Protein AF-A0A7V1GIL8-F1 (afdb_monomer)

Structure (mmCIF, N/CA/C/O backbone):
data_AF-A0A7V1GIL8-F1
#
_entry.id   AF-A0A7V1GIL8-F1
#
loop_
_atom_site.group_PDB
_atom_site.id
_atom_site.type_symbol
_atom_site.label_atom_id
_atom_site.label_alt_id
_atom_site.label_comp_id
_atom_site.label_asym_id
_atom_site.label_entity_id
_atom_site.label_seq_id
_atom_site.pdbx_PDB_ins_code
_atom_site.Cartn_x
_atom_site.Cartn_y
_atom_site.Cartn_z
_atom_site.occupancy
_atom_site.B_iso_or_equiv
_atom_site.auth_seq_id
_atom_site.auth_comp_id
_atom_site.auth_asym_id
_atom_site.auth_atom_id
_atom_site.pdbx_PDB_model_num
ATOM 1 N N . GLU A 1 1 ? -18.066 -7.536 -36.502 1.00 42.53 1 GLU A N 1
ATOM 2 C CA . GLU A 1 1 ? -17.183 -6.413 -36.122 1.00 42.53 1 GLU A CA 1
ATOM 3 C C . GLU A 1 1 ? -15.816 -6.638 -36.752 1.00 42.53 1 GLU A C 1
ATOM 5 O O . GLU A 1 1 ? -15.310 -7.752 -36.683 1.00 42.53 1 GLU A O 1
ATOM 10 N N . ARG A 1 2 ? -15.256 -5.653 -37.463 1.00 40.12 2 ARG A N 1
ATOM 11 C CA . ARG A 1 2 ? -13.898 -5.763 -38.018 1.00 40.12 2 ARG A CA 1
ATOM 12 C C . ARG A 1 2 ? -12.921 -5.449 -36.890 1.00 40.12 2 ARG A C 1
ATOM 14 O O . ARG A 1 2 ? -12.813 -4.294 -36.497 1.00 40.12 2 ARG A O 1
ATOM 21 N N . GLY A 1 3 ? -12.274 -6.477 -36.346 1.00 51.84 3 GLY A N 1
ATOM 22 C CA . GLY A 1 3 ? -11.215 -6.295 -35.358 1.00 51.84 3 GLY A CA 1
ATOM 23 C C . GLY A 1 3 ? -10.077 -5.472 -35.957 1.00 51.84 3 GLY A C 1
ATOM 24 O O . GLY A 1 3 ? -9.661 -5.717 -37.091 1.00 51.84 3 GLY A O 1
ATOM 25 N N . VAL A 1 4 ? -9.595 -4.480 -35.214 1.00 59.72 4 VAL A N 1
ATOM 26 C CA . VAL A 1 4 ? -8.388 -3.734 -35.573 1.00 59.72 4 VAL A CA 1
ATOM 27 C C . VAL A 1 4 ? -7.219 -4.716 -35.483 1.00 59.72 4 VAL A C 1
ATOM 29 O O . VAL A 1 4 ? -6.846 -5.144 -34.395 1.00 59.72 4 VAL A O 1
ATOM 32 N N . SER A 1 5 ? -6.683 -5.142 -36.627 1.00 64.88 5 SER A N 1
ATOM 33 C CA . SER A 1 5 ? -5.484 -5.980 -36.663 1.00 64.88 5 SER A CA 1
ATOM 34 C C . SER A 1 5 ? -4.270 -5.099 -36.397 1.00 64.88 5 SER A C 1
ATOM 36 O O 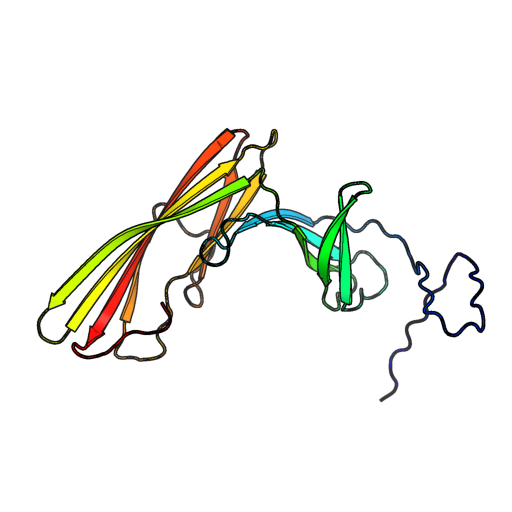. SER A 1 5 ? -3.956 -4.231 -37.209 1.00 64.88 5 SER A O 1
ATOM 38 N N . VAL A 1 6 ? -3.574 -5.331 -35.286 1.00 66.69 6 VAL A N 1
ATOM 39 C CA . VAL A 1 6 ? -2.276 -4.706 -35.010 1.00 66.69 6 VAL A CA 1
ATOM 40 C C . VAL A 1 6 ? -1.187 -5.619 -35.567 1.00 66.69 6 VAL A C 1
ATOM 42 O O . VAL A 1 6 ? -1.112 -6.793 -35.206 1.00 66.69 6 VAL A O 1
ATOM 45 N N . VAL A 1 7 ? -0.372 -5.101 -36.485 1.00 78.50 7 VAL A N 1
ATOM 46 C CA . VAL A 1 7 ? 0.748 -5.835 -37.087 1.00 78.50 7 VAL A CA 1
ATOM 47 C C . VAL A 1 7 ? 2.040 -5.315 -36.479 1.00 78.50 7 VAL A C 1
ATOM 49 O O . VAL A 1 7 ? 2.343 -4.131 -36.593 1.00 78.50 7 VAL A O 1
ATOM 52 N N . PHE A 1 8 ? 2.814 -6.206 -35.864 1.00 79.19 8 PHE A N 1
ATOM 53 C CA . PHE A 1 8 ? 4.127 -5.873 -35.328 1.00 79.19 8 PHE A CA 1
ATOM 54 C C . PHE A 1 8 ? 5.237 -6.403 -36.236 1.00 79.19 8 PHE A C 1
ATOM 56 O O . PHE A 1 8 ? 5.225 -7.567 -36.638 1.00 79.19 8 PHE A O 1
ATOM 63 N N . ASN A 1 9 ? 6.230 -5.561 -36.518 1.00 81.06 9 ASN A N 1
ATOM 64 C CA . ASN A 1 9 ? 7.404 -5.948 -37.294 1.00 81.06 9 ASN A CA 1
ATOM 65 C C . ASN A 1 9 ? 8.498 -6.491 -36.366 1.00 81.06 9 ASN A C 1
ATOM 67 O O . ASN A 1 9 ? 9.183 -5.727 -35.687 1.00 81.06 9 ASN A O 1
ATOM 71 N N . ILE A 1 10 ? 8.689 -7.811 -36.364 1.00 84.88 10 ILE A N 1
ATOM 72 C CA . ILE A 1 10 ? 9.753 -8.464 -35.592 1.00 84.88 10 ILE A CA 1
ATOM 73 C C . ILE A 1 10 ? 11.091 -8.214 -36.298 1.00 84.88 10 ILE A C 1
ATOM 75 O O . ILE A 1 10 ? 11.322 -8.687 -37.411 1.00 84.88 10 ILE A O 1
ATOM 79 N N . LYS A 1 11 ? 11.988 -7.460 -35.651 1.00 81.00 11 LYS A N 1
ATOM 80 C CA . LYS A 1 11 ? 13.270 -7.031 -36.247 1.00 81.00 11 LYS A CA 1
ATOM 81 C C . LYS A 1 11 ? 14.216 -8.196 -36.564 1.00 81.00 11 LYS A C 1
ATOM 83 O O . LYS A 1 11 ? 14.993 -8.113 -37.512 1.00 81.00 11 LYS A O 1
ATOM 88 N N . LYS A 1 12 ? 14.175 -9.270 -35.771 1.00 82.69 12 LYS A N 1
ATOM 89 C CA . LYS A 1 12 ? 15.042 -10.445 -35.919 1.00 82.69 12 LYS A CA 1
ATOM 90 C C . LYS A 1 12 ? 14.261 -11.601 -36.541 1.00 82.69 12 LYS A C 1
ATOM 92 O O . LYS A 1 12 ? 13.173 -11.930 -36.082 1.00 82.69 12 LYS A O 1
ATOM 97 N N . ARG A 1 13 ? 14.823 -12.236 -37.577 1.00 83.56 13 ARG A N 1
ATOM 98 C CA . ARG A 1 13 ? 14.258 -13.484 -38.115 1.00 83.56 13 ARG A CA 1
ATOM 99 C C . ARG A 1 13 ? 14.413 -14.594 -37.082 1.00 83.56 13 ARG A C 1
ATOM 101 O O . ARG A 1 13 ? 15.505 -14.787 -36.553 1.00 83.56 13 ARG A O 1
ATOM 108 N N . GLU A 1 14 ? 13.338 -15.333 -36.852 1.00 82.38 14 GLU A N 1
ATOM 109 C CA . GLU A 1 14 ? 13.308 -16.483 -35.953 1.00 82.38 14 GLU A CA 1
ATOM 110 C C . GLU A 1 14 ? 12.925 -17.739 -36.739 1.00 82.38 14 GLU A C 1
ATOM 112 O O . GLU A 1 14 ? 12.069 -17.690 -37.625 1.00 82.38 14 GLU A O 1
ATOM 117 N N . ASN A 1 15 ? 13.563 -18.864 -36.415 1.00 85.44 15 ASN A N 1
ATOM 118 C CA . ASN A 1 15 ? 13.226 -20.166 -36.982 1.00 85.44 15 ASN A CA 1
ATOM 119 C C . ASN A 1 15 ? 12.210 -20.850 -36.062 1.00 85.44 15 ASN A C 1
ATOM 121 O O . ASN A 1 15 ? 12.519 -21.130 -34.906 1.00 85.44 15 ASN A O 1
ATOM 125 N N . ILE A 1 16 ? 11.014 -21.130 -36.579 1.00 87.12 16 ILE A N 1
ATOM 126 C CA . ILE A 1 16 ? 9.973 -21.876 -35.864 1.00 87.12 16 ILE A CA 1
ATOM 127 C C . ILE A 1 16 ? 10.019 -23.315 -36.373 1.00 87.12 16 ILE A C 1
ATOM 129 O O . ILE A 1 16 ? 9.745 -23.566 -37.548 1.00 87.12 16 ILE A O 1
ATOM 133 N N . LEU A 1 17 ? 10.415 -24.249 -35.511 1.00 87.69 17 LEU A N 1
ATOM 134 C CA . LEU A 1 17 ? 10.497 -25.660 -35.873 1.00 87.69 17 LEU A CA 1
ATOM 135 C C . LEU A 1 17 ? 9.097 -26.287 -35.834 1.00 87.69 17 LEU A C 1
ATOM 137 O O . LEU A 1 17 ? 8.231 -25.878 -35.068 1.00 87.69 17 LEU A O 1
ATOM 141 N N . SER A 1 18 ? 8.856 -27.298 -36.668 1.00 88.44 18 SER A N 1
ATOM 142 C CA . SER A 1 18 ? 7.611 -28.084 -36.641 1.00 88.44 18 SER A CA 1
ATOM 143 C C . SER A 1 18 ? 7.664 -29.183 -35.571 1.00 88.44 18 SER A C 1
ATOM 145 O O . SER A 1 18 ? 7.348 -30.337 -35.842 1.00 88.44 18 SER A O 1
ATOM 147 N N . ASP A 1 19 ? 8.122 -28.839 -34.369 1.00 90.94 19 ASP A N 1
ATOM 148 C CA . ASP A 1 19 ? 8.323 -29.761 -33.244 1.00 90.94 19 ASP A CA 1
ATOM 149 C C . ASP A 1 19 ? 7.180 -29.707 -32.210 1.00 90.94 19 ASP A C 1
ATOM 151 O O . ASP A 1 19 ? 7.208 -30.427 -31.215 1.00 90.94 19 ASP A O 1
ATOM 155 N N . ASN A 1 20 ? 6.157 -28.883 -32.473 1.00 88.50 20 ASN A N 1
ATOM 156 C CA . ASN A 1 20 ? 5.018 -28.623 -31.589 1.00 88.50 20 ASN A CA 1
ATOM 157 C C . ASN A 1 20 ? 5.407 -27.982 -30.236 1.00 88.50 20 ASN A C 1
ATOM 159 O O . ASN A 1 20 ? 4.647 -28.060 -29.267 1.00 88.50 20 ASN A O 1
ATOM 163 N N . THR A 1 21 ? 6.566 -27.322 -30.165 1.00 90.81 21 THR A N 1
ATOM 164 C CA . THR A 1 21 ? 7.021 -26.603 -28.970 1.00 90.81 21 THR A CA 1
ATOM 165 C C . THR A 1 21 ? 6.597 -25.127 -29.024 1.00 90.81 21 THR A C 1
ATOM 167 O O . THR A 1 21 ? 6.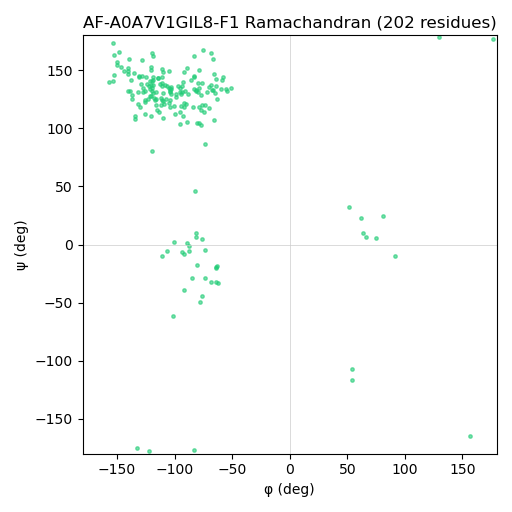685 -24.485 -30.072 1.00 90.81 21 THR A O 1
ATOM 170 N N . PRO A 1 22 ? 6.156 -24.518 -27.906 1.00 87.31 22 PRO A N 1
ATOM 171 C CA . PRO A 1 22 ? 5.920 -23.079 -27.856 1.00 87.31 22 PRO A CA 1
ATOM 172 C C . PRO A 1 22 ? 7.208 -22.271 -28.073 1.00 87.31 22 PRO A C 1
ATOM 174 O O . PRO A 1 22 ? 8.166 -22.399 -27.311 1.00 87.31 22 PRO A O 1
ATOM 177 N N . HIS A 1 23 ? 7.198 -21.362 -29.049 1.00 83.69 23 HIS A N 1
ATOM 178 C CA . HIS A 1 23 ? 8.283 -20.410 -29.293 1.00 83.69 23 HIS A CA 1
ATOM 179 C C . HIS A 1 23 ? 7.899 -19.008 -28.808 1.00 83.69 23 HIS A C 1
ATOM 181 O O . HIS A 1 23 ? 6.799 -18.521 -29.072 1.00 83.69 23 HIS A O 1
ATOM 187 N N . LYS A 1 24 ? 8.818 -18.337 -28.108 1.00 85.62 24 LYS A N 1
ATOM 188 C CA . LYS A 1 24 ? 8.686 -16.926 -27.722 1.00 85.62 24 LYS A CA 1
ATOM 189 C C . LYS A 1 24 ? 9.696 -16.100 -28.503 1.00 85.62 24 LYS A C 1
ATOM 191 O O . LYS A 1 24 ? 10.843 -16.510 -28.641 1.00 85.62 24 LYS A O 1
ATOM 196 N N . THR A 1 25 ? 9.274 -14.932 -28.968 1.00 87.31 25 THR A N 1
ATOM 197 C CA . THR A 1 25 ? 10.147 -13.966 -29.636 1.00 87.31 25 THR A CA 1
ATOM 198 C C . THR A 1 25 ? 9.883 -12.565 -29.108 1.00 87.31 25 THR A C 1
ATOM 200 O O . THR A 1 25 ? 8.761 -12.238 -28.712 1.00 87.31 25 THR A O 1
ATOM 203 N N . THR A 1 26 ? 10.930 -11.750 -29.074 1.00 89.50 26 THR A N 1
ATOM 204 C CA . THR A 1 26 ? 10.835 -10.350 -28.672 1.00 89.50 26 THR A CA 1
ATOM 205 C C . THR A 1 26 ? 10.280 -9.540 -29.833 1.00 89.50 26 THR A C 1
ATOM 207 O O . THR A 1 26 ? 10.895 -9.463 -30.895 1.00 89.50 26 THR A O 1
ATOM 210 N N . ILE A 1 27 ? 9.125 -8.917 -29.614 1.00 88.56 27 ILE A N 1
ATOM 211 C CA . ILE A 1 27 ? 8.486 -8.056 -30.611 1.00 88.56 27 ILE A CA 1
ATOM 212 C C . ILE A 1 27 ? 9.178 -6.690 -30.656 1.00 88.56 27 ILE A C 1
ATOM 214 O O . ILE A 1 27 ? 9.567 -6.232 -31.729 1.00 88.56 27 ILE A O 1
ATOM 218 N N . ASP A 1 28 ? 9.384 -6.065 -29.496 1.00 88.81 28 ASP A N 1
ATOM 219 C CA . ASP A 1 28 ? 10.107 -4.801 -29.387 1.00 88.81 28 ASP A CA 1
ATOM 220 C C . ASP A 1 28 ? 10.766 -4.647 -28.011 1.00 88.81 28 ASP A C 1
ATOM 222 O O . ASP A 1 28 ? 10.425 -5.350 -27.057 1.00 88.81 28 ASP A O 1
ATOM 226 N N . VAL A 1 29 ? 11.720 -3.720 -27.922 1.00 90.81 29 VAL A N 1
ATOM 227 C CA . VAL A 1 29 ? 12.373 -3.316 -26.672 1.00 90.81 29 VAL A CA 1
ATOM 228 C C . VAL A 1 29 ? 12.333 -1.799 -26.604 1.00 90.81 29 VAL A C 1
ATOM 230 O O . VAL A 1 29 ? 12.893 -1.113 -27.462 1.00 90.81 29 VAL A O 1
ATOM 233 N N . LYS A 1 30 ? 11.663 -1.273 -25.581 1.00 91.31 30 LYS A N 1
ATOM 234 C CA . LYS A 1 30 ? 11.462 0.162 -25.392 1.00 91.31 30 LYS A CA 1
ATOM 235 C C . LYS A 1 30 ? 11.824 0.565 -23.976 1.00 91.31 30 LYS A C 1
ATOM 237 O O . LYS A 1 30 ? 11.577 -0.171 -23.025 1.00 91.31 30 LYS A O 1
ATOM 242 N N . ARG A 1 31 ? 12.390 1.763 -23.861 1.00 92.81 31 ARG A N 1
ATOM 243 C CA . ARG A 1 31 ? 12.506 2.473 -22.594 1.00 92.81 31 ARG A CA 1
ATOM 244 C C . ARG A 1 31 ? 11.315 3.417 -22.507 1.00 92.81 31 ARG A C 1
ATOM 246 O O . ARG A 1 31 ? 11.203 4.303 -23.345 1.00 92.81 31 ARG A O 1
ATOM 253 N N . LEU A 1 32 ? 10.433 3.169 -21.551 1.00 93.31 32 LEU A N 1
ATOM 254 C CA . LEU A 1 32 ? 9.260 4.003 -21.297 1.00 93.31 32 LEU A CA 1
ATOM 255 C C . LEU A 1 32 ? 9.625 5.110 -20.306 1.00 93.31 32 LEU A C 1
ATOM 257 O O . LEU A 1 32 ? 10.545 4.921 -19.497 1.00 93.31 32 LEU A O 1
ATOM 261 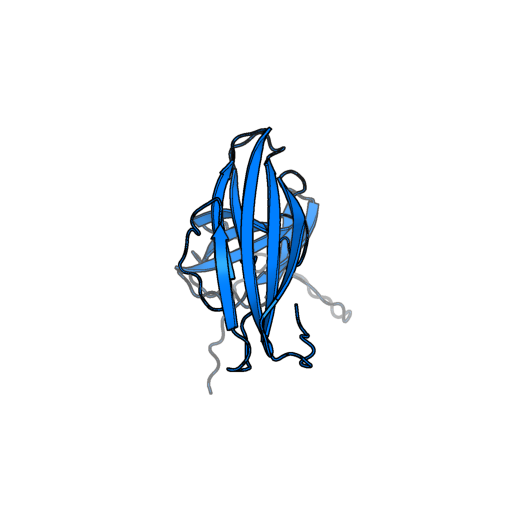N N . SER A 1 33 ? 8.938 6.252 -20.367 1.00 94.94 33 SER A N 1
ATOM 262 C CA . SER A 1 33 ? 9.144 7.308 -19.377 1.00 94.94 33 SER A CA 1
ATOM 263 C C . SER A 1 33 ? 8.595 6.887 -18.023 1.00 94.94 33 SER A C 1
ATOM 265 O O . SER A 1 33 ? 7.493 6.352 -17.905 1.00 94.94 33 SER A O 1
ATOM 267 N N . LEU A 1 34 ? 9.395 7.147 -16.994 1.00 95.50 34 LEU A N 1
ATOM 268 C CA . LEU A 1 34 ? 9.026 6.964 -15.601 1.00 95.50 34 LEU A CA 1
ATOM 269 C C . LEU A 1 34 ? 8.464 8.290 -15.091 1.00 95.50 34 LEU A C 1
ATOM 271 O O . LEU A 1 34 ? 9.213 9.257 -14.963 1.00 95.50 34 LEU A O 1
ATOM 275 N N . ALA A 1 35 ? 7.160 8.329 -14.832 1.00 94.75 35 ALA A N 1
ATOM 276 C CA . ALA A 1 35 ? 6.504 9.489 -14.242 1.00 94.75 35 ALA A CA 1
ATOM 277 C C . ALA A 1 35 ? 6.806 9.567 -12.742 1.00 94.75 35 ALA A C 1
ATOM 279 O O . ALA A 1 35 ? 7.151 10.628 -12.225 1.00 94.75 35 ALA A O 1
ATOM 280 N N . GLU A 1 36 ? 6.724 8.429 -12.050 1.00 96.00 36 GLU A N 1
ATOM 281 C CA . GLU A 1 36 ? 6.897 8.380 -10.604 1.00 96.00 36 GLU A CA 1
ATOM 282 C C . GLU A 1 36 ? 7.423 7.025 -10.131 1.00 96.00 36 GLU A C 1
ATOM 284 O O . GLU A 1 36 ? 7.088 5.978 -10.685 1.00 96.00 36 GLU A O 1
ATOM 289 N N . LEU A 1 37 ? 8.240 7.054 -9.079 1.00 95.12 37 LEU A N 1
ATOM 290 C CA . LEU A 1 37 ? 8.712 5.868 -8.380 1.00 95.12 37 LEU A CA 1
ATOM 291 C C . LEU A 1 37 ? 8.521 6.073 -6.879 1.00 95.12 37 LEU A C 1
ATOM 293 O O . LEU A 1 37 ? 9.050 7.023 -6.303 1.00 95.12 37 LEU A O 1
ATOM 297 N N . GLU A 1 38 ? 7.754 5.191 -6.251 1.00 97.19 38 GLU A N 1
ATOM 298 C CA . GLU A 1 38 ? 7.470 5.254 -4.819 1.00 97.19 38 GLU A CA 1
ATOM 299 C C . GLU A 1 38 ? 7.279 3.859 -4.223 1.00 97.19 38 GLU A C 1
ATOM 301 O O . GLU A 1 38 ? 7.059 2.882 -4.936 1.00 97.19 38 GLU A O 1
ATOM 306 N N . TYR A 1 39 ? 7.304 3.758 -2.899 1.00 97.81 39 TYR A N 1
ATOM 307 C CA . TYR A 1 39 ? 6.871 2.553 -2.202 1.00 97.81 39 TYR A CA 1
ATOM 308 C C . TYR A 1 39 ? 5.406 2.660 -1.808 1.00 97.81 39 TYR A C 1
ATOM 310 O O . TYR A 1 39 ? 4.975 3.669 -1.256 1.00 97.81 39 TYR A O 1
ATOM 318 N N . SER A 1 40 ? 4.650 1.588 -2.011 1.00 97.44 40 SER A N 1
ATOM 319 C CA . SER A 1 40 ? 3.276 1.461 -1.533 1.00 97.44 40 SER A CA 1
ATOM 320 C C . SER A 1 40 ? 3.156 0.292 -0.560 1.00 97.44 40 SER A C 1
ATOM 322 O O . SER A 1 40 ? 3.716 -0.780 -0.794 1.00 97.44 40 SER A O 1
ATOM 324 N N . SER A 1 41 ? 2.431 0.472 0.542 1.00 97.81 41 SER A N 1
ATOM 325 C CA . SER A 1 41 ? 2.161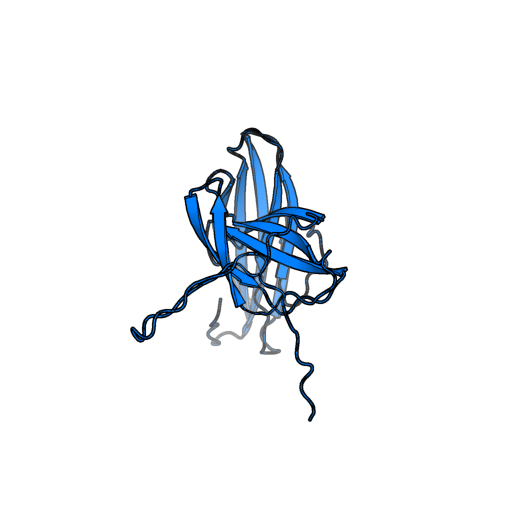 -0.609 1.492 1.00 97.81 41 SER A CA 1
ATOM 326 C C . SER A 1 41 ? 0.716 -0.582 1.972 1.00 97.81 41 SER A C 1
ATOM 328 O O . SER A 1 41 ? 0.159 0.485 2.237 1.00 97.81 41 SER A O 1
ATOM 330 N N . VAL A 1 42 ? 0.136 -1.777 2.129 1.00 97.44 42 VAL A N 1
ATOM 331 C CA . VAL A 1 42 ? -1.182 -2.003 2.738 1.00 97.44 42 VAL A CA 1
ATOM 332 C C . VAL A 1 42 ? -1.001 -2.900 3.971 1.00 97.44 42 VAL A C 1
ATOM 334 O O . VAL A 1 42 ? -1.235 -4.111 3.892 1.00 97.44 42 VAL A O 1
ATOM 337 N N . PRO A 1 43 ? -0.586 -2.351 5.130 1.00 96.75 43 PRO A N 1
ATOM 338 C CA . PRO A 1 43 ? -0.074 -3.144 6.255 1.00 96.75 43 PRO A CA 1
ATOM 339 C C . PRO A 1 43 ? -1.093 -4.102 6.881 1.00 96.75 43 PRO A C 1
ATOM 341 O O . PRO A 1 43 ? -0.728 -5.058 7.563 1.00 96.75 43 PRO A O 1
ATOM 344 N N . ARG A 1 44 ? -2.392 -3.859 6.655 1.00 95.00 44 ARG A N 1
ATOM 345 C CA . ARG A 1 44 ? -3.477 -4.774 7.037 1.00 95.00 44 ARG A CA 1
ATOM 346 C C . ARG A 1 44 ? -3.476 -6.073 6.220 1.00 95.00 44 ARG A C 1
ATOM 348 O O . ARG A 1 44 ? -3.888 -7.099 6.753 1.00 95.00 44 ARG A O 1
ATOM 355 N N . LEU A 1 45 ? -3.055 -6.029 4.954 1.00 94.69 45 LEU A N 1
ATOM 356 C CA . LEU A 1 45 ? -2.994 -7.193 4.060 1.00 94.69 45 LEU A CA 1
ATOM 357 C C . LEU A 1 45 ? -1.627 -7.880 4.108 1.00 94.69 45 LEU A C 1
ATOM 359 O O . LEU A 1 45 ? -1.548 -9.105 4.058 1.00 94.69 45 LEU A O 1
ATOM 363 N N . SER A 1 46 ? -0.554 -7.095 4.187 1.00 95.06 46 SER A N 1
ATOM 364 C CA . SER A 1 46 ? 0.819 -7.593 4.162 1.00 95.06 46 SER A CA 1
ATOM 365 C C . SER A 1 46 ? 1.765 -6.579 4.813 1.00 95.06 46 SER A C 1
ATOM 367 O O . SER A 1 46 ? 1.617 -5.389 4.548 1.00 95.06 46 SER A O 1
ATOM 369 N N . PRO A 1 47 ? 2.759 -7.006 5.617 1.00 94.69 47 PRO A N 1
ATOM 370 C CA . PRO A 1 47 ? 3.723 -6.098 6.250 1.00 94.69 47 PRO A CA 1
ATOM 371 C C . PRO A 1 47 ? 4.800 -5.570 5.283 1.00 94.69 47 PRO A C 1
ATOM 373 O O . PRO A 1 47 ? 5.742 -4.909 5.713 1.00 94.69 47 PRO A O 1
ATOM 376 N N . TYR A 1 48 ? 4.703 -5.887 3.992 1.00 95.50 48 TYR A N 1
ATOM 377 C CA . TYR A 1 48 ? 5.702 -5.522 2.995 1.00 95.50 48 TYR A CA 1
ATOM 378 C C . TYR A 1 48 ? 5.387 -4.189 2.311 1.00 95.50 48 TYR A C 1
ATOM 380 O O . TYR A 1 48 ? 4.223 -3.814 2.121 1.00 95.50 48 TYR A O 1
ATOM 388 N N . ALA A 1 49 ? 6.445 -3.483 1.921 1.00 96.50 49 ALA A N 1
ATOM 389 C CA . ALA A 1 49 ? 6.387 -2.356 1.005 1.00 96.50 49 ALA A CA 1
ATOM 390 C C . ALA A 1 49 ? 6.735 -2.835 -0.410 1.00 96.50 49 ALA A C 1
ATOM 392 O O . ALA A 1 49 ? 7.675 -3.607 -0.602 1.00 96.50 49 ALA A O 1
ATOM 393 N N . TYR A 1 50 ? 5.964 -2.378 -1.389 1.00 94.69 50 TYR A N 1
ATOM 394 C CA . TYR A 1 50 ? 6.121 -2.731 -2.792 1.00 94.69 50 TYR A CA 1
ATOM 395 C C . TYR A 1 50 ? 6.628 -1.520 -3.560 1.00 94.69 50 TYR A C 1
ATOM 397 O O . TYR A 1 50 ? 6.041 -0.443 -3.449 1.00 94.69 50 TYR A O 1
ATOM 405 N N . LEU A 1 51 ? 7.682 -1.694 -4.355 1.00 94.62 51 LEU A N 1
ATOM 406 C CA . LEU A 1 51 ? 8.140 -0.653 -5.269 1.00 94.62 51 LEU A CA 1
ATOM 407 C C . LEU A 1 51 ? 7.110 -0.504 -6.393 1.00 94.62 51 LEU A C 1
ATOM 409 O O . LEU A 1 51 ? 6.860 -1.452 -7.142 1.00 94.62 51 LEU A O 1
ATOM 413 N N . LYS A 1 52 ? 6.495 0.669 -6.491 1.00 95.50 52 LYS A N 1
ATOM 414 C CA . LYS A 1 52 ? 5.490 1.018 -7.489 1.00 95.50 52 LYS A CA 1
ATOM 415 C C . LYS A 1 52 ? 6.084 2.044 -8.449 1.00 95.50 52 LYS A C 1
ATOM 417 O O . LYS A 1 52 ? 6.548 3.101 -8.026 1.00 95.50 52 LYS A O 1
ATOM 422 N N . ALA A 1 53 ? 6.059 1.717 -9.734 1.00 94.50 53 ALA A N 1
ATOM 423 C CA . ALA A 1 53 ? 6.445 2.613 -10.811 1.00 94.50 53 ALA A CA 1
ATOM 424 C C . ALA A 1 53 ? 5.197 3.060 -11.573 1.00 94.50 53 ALA A C 1
ATOM 426 O O . ALA A 1 53 ? 4.452 2.219 -12.074 1.00 94.50 53 ALA A O 1
ATOM 427 N N . THR A 1 54 ? 5.001 4.367 -11.695 1.00 96.31 54 THR A N 1
ATOM 428 C CA . THR A 1 54 ? 4.039 4.953 -12.630 1.00 96.31 54 THR A CA 1
ATOM 429 C C . THR A 1 54 ? 4.790 5.290 -13.906 1.00 96.31 54 THR A C 1
ATOM 431 O O . THR A 1 54 ? 5.752 6.062 -13.887 1.00 96.31 54 THR A O 1
ATOM 434 N N . ILE A 1 55 ? 4.388 4.675 -15.011 1.00 95.88 55 ILE A N 1
ATOM 435 C CA . ILE A 1 55 ? 5.024 4.840 -16.320 1.00 95.88 55 ILE A CA 1
ATOM 436 C C . ILE A 1 55 ? 4.022 5.387 -17.329 1.00 95.88 55 ILE A C 1
ATOM 438 O O . ILE A 1 55 ? 2.826 5.129 -17.212 1.00 95.88 55 ILE A O 1
ATOM 442 N N . ILE A 1 56 ? 4.519 6.095 -18.339 1.00 96.69 56 ILE A N 1
ATOM 443 C CA . ILE A 1 56 ? 3.712 6.583 -19.461 1.00 96.69 56 ILE A CA 1
ATOM 444 C C . ILE A 1 56 ? 3.973 5.684 -20.668 1.00 96.69 56 ILE A C 1
ATOM 446 O O . ILE A 1 56 ? 5.126 5.370 -20.995 1.00 96.69 56 ILE A O 1
ATOM 450 N N . ASN A 1 57 ? 2.910 5.259 -21.352 1.00 95.62 57 ASN A N 1
ATOM 451 C CA . ASN A 1 57 ? 3.059 4.578 -22.630 1.00 95.62 57 ASN A CA 1
ATOM 452 C C . ASN A 1 57 ? 3.457 5.573 -23.737 1.00 95.62 57 ASN A C 1
ATOM 454 O O . ASN A 1 57 ? 2.620 6.072 -24.487 1.00 95.62 57 ASN A O 1
ATOM 458 N N . ASP A 1 58 ? 4.757 5.816 -23.886 1.00 94.50 58 ASP A N 1
ATOM 459 C CA . ASP A 1 58 ? 5.302 6.686 -24.942 1.00 94.50 58 ASP A CA 1
ATOM 460 C C . ASP A 1 58 ? 5.449 6.010 -26.308 1.00 94.50 58 ASP A C 1
ATOM 462 O O . ASP A 1 58 ? 6.104 6.537 -27.211 1.00 94.50 58 ASP A O 1
ATOM 466 N N . THR A 1 59 ? 4.893 4.812 -26.469 1.00 92.25 59 THR A N 1
ATOM 467 C CA . THR A 1 59 ? 4.883 4.140 -27.767 1.00 92.25 59 THR A CA 1
ATOM 468 C C . THR A 1 59 ? 3.726 4.640 -28.628 1.00 92.25 59 THR A C 1
ATOM 470 O O . THR A 1 59 ? 2.764 5.236 -28.149 1.00 92.25 59 THR A O 1
ATOM 473 N N . ASP A 1 60 ? 3.818 4.397 -29.930 1.00 91.25 60 ASP A N 1
ATOM 474 C CA . ASP A 1 60 ? 2.802 4.737 -30.927 1.00 91.25 60 ASP A CA 1
ATOM 475 C C . ASP A 1 60 ? 1.658 3.707 -31.001 1.00 91.25 60 ASP A C 1
ATOM 477 O O . ASP A 1 60 ? 0.783 3.799 -31.863 1.00 91.25 60 ASP A O 1
ATOM 481 N N . TYR A 1 61 ? 1.638 2.728 -30.092 1.00 90.12 61 TYR A N 1
ATOM 482 C CA . TYR A 1 61 ? 0.653 1.653 -30.044 1.00 90.12 61 TYR A CA 1
ATOM 483 C C . TYR A 1 61 ? 0.222 1.338 -28.602 1.00 90.12 61 TYR A C 1
ATOM 485 O O . TYR A 1 61 ? 0.916 1.669 -27.641 1.00 90.12 61 TYR A O 1
ATOM 493 N N . PRO A 1 62 ? -0.944 0.703 -28.405 1.00 91.56 62 PRO A N 1
ATOM 494 C CA . PRO A 1 62 ? -1.355 0.289 -27.072 1.00 91.56 62 PRO A CA 1
ATOM 495 C C . PRO A 1 62 ? -0.463 -0.842 -26.540 1.00 91.56 62 PRO A C 1
ATOM 497 O O . PRO A 1 62 ? -0.184 -1.812 -27.253 1.00 91.56 62 PRO A O 1
ATOM 500 N N . LEU A 1 63 ? -0.071 -0.758 -25.268 1.00 91.75 63 LEU A N 1
ATOM 501 C CA . LEU A 1 63 ? 0.444 -1.918 -24.542 1.00 91.75 63 LEU A CA 1
ATOM 502 C C . LEU A 1 63 ? -0.734 -2.848 -24.264 1.00 91.75 63 LEU A C 1
ATOM 504 O O . LEU A 1 63 ? -1.786 -2.397 -23.826 1.00 91.75 63 LEU A O 1
ATOM 508 N N . LEU A 1 64 ? -0.584 -4.136 -24.559 1.00 91.31 64 LEU A N 1
ATOM 509 C CA . LEU A 1 64 ? -1.671 -5.099 -24.404 1.00 91.31 64 LEU A CA 1
ATOM 510 C C . LEU A 1 64 ? -1.720 -5.644 -22.978 1.00 91.31 64 LEU A C 1
ATOM 512 O O . LEU A 1 64 ? -0.677 -5.971 -22.406 1.00 91.31 64 LEU A O 1
ATOM 516 N N . ALA A 1 65 ? -2.936 -5.829 -22.460 1.00 93.94 65 ALA A N 1
ATOM 517 C CA . ALA A 1 65 ? -3.142 -6.453 -21.164 1.00 93.94 65 ALA A CA 1
ATOM 518 C C . ALA A 1 65 ? -2.474 -7.833 -21.089 1.00 93.94 65 ALA A C 1
ATOM 520 O O . ALA A 1 65 ? -2.624 -8.678 -21.978 1.00 93.94 65 ALA A O 1
ATOM 521 N N . GLY A 1 66 ? -1.758 -8.095 -20.000 1.00 93.38 66 GLY A N 1
ATOM 522 C CA . GLY A 1 66 ? -1.000 -9.329 -19.890 1.00 93.38 66 GLY A CA 1
ATOM 523 C C . GLY A 1 66 ? -0.166 -9.455 -18.629 1.00 93.38 66 GLY A C 1
ATOM 524 O O . GLY A 1 66 ? -0.104 -8.574 -17.775 1.00 93.38 66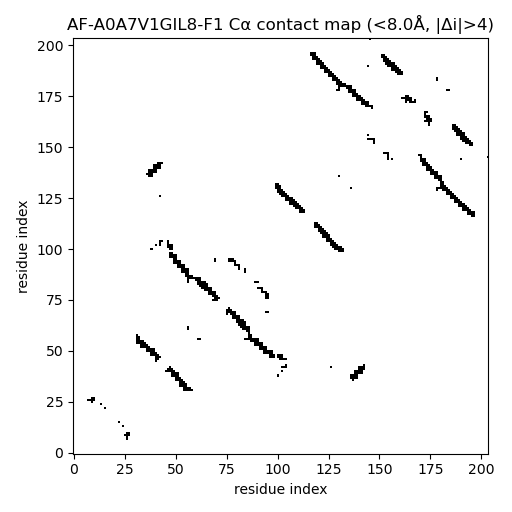 GLY A O 1
ATOM 525 N N . LYS A 1 67 ? 0.478 -10.615 -18.511 1.00 93.44 67 LYS A N 1
ATOM 526 C CA . LYS A 1 67 ? 1.446 -10.893 -17.453 1.00 93.44 67 LYS A CA 1
ATOM 527 C C . LYS A 1 67 ? 2.786 -10.256 -17.818 1.00 93.44 67 LYS A C 1
ATOM 529 O O . LYS A 1 67 ? 3.299 -10.495 -18.908 1.00 93.44 67 LYS A O 1
ATOM 534 N N . VAL A 1 68 ? 3.366 -9.524 -16.876 1.00 92.38 68 VAL A N 1
ATOM 535 C CA . VAL A 1 68 ? 4.691 -8.910 -16.996 1.00 92.38 68 VAL A CA 1
ATOM 536 C C . VAL A 1 68 ? 5.657 -9.667 -16.093 1.00 92.38 68 VAL A C 1
ATOM 538 O O . VAL A 1 68 ? 5.314 -10.007 -14.962 1.00 92.38 68 VAL A O 1
ATOM 541 N N . ASN A 1 69 ? 6.860 -9.941 -16.586 1.00 92.56 69 ASN A N 1
ATOM 542 C CA . ASN A 1 69 ? 7.952 -10.455 -15.765 1.00 92.56 69 ASN A CA 1
ATOM 543 C C . ASN A 1 69 ? 8.814 -9.271 -15.330 1.00 92.56 69 ASN A C 1
ATOM 545 O O . ASN A 1 69 ? 9.194 -8.459 -16.173 1.00 92.56 69 ASN A O 1
ATOM 549 N N . VAL A 1 70 ? 9.117 -9.186 -14.040 1.00 91.44 70 VAL A N 1
ATOM 550 C CA . VAL A 1 70 ? 9.920 -8.106 -13.475 1.00 91.44 70 VAL A CA 1
ATOM 551 C C . VAL A 1 70 ? 11.319 -8.624 -13.184 1.00 91.44 70 VAL A C 1
ATOM 553 O O . VAL A 1 70 ? 11.491 -9.692 -12.590 1.00 91.44 70 VAL A O 1
ATOM 556 N N . PHE A 1 71 ? 12.305 -7.846 -13.614 1.00 89.62 71 PHE A N 1
ATOM 557 C CA . PHE A 1 71 ? 13.715 -8.122 -13.406 1.00 89.62 71 PHE A CA 1
ATOM 558 C C . PHE A 1 71 ? 14.360 -6.936 -12.691 1.00 89.62 71 PHE A C 1
ATOM 560 O O . PHE A 1 71 ? 14.079 -5.787 -13.034 1.00 89.62 71 PHE A O 1
ATOM 567 N N . SER A 1 72 ? 15.223 -7.224 -11.721 1.00 84.44 72 SER A N 1
ATOM 568 C CA . SER A 1 72 ? 16.169 -6.257 -11.169 1.00 84.44 72 SER A CA 1
ATOM 569 C C . SER A 1 72 ? 17.538 -6.590 -11.737 1.00 84.44 72 SER A C 1
ATOM 571 O O . SER A 1 72 ? 18.032 -7.695 -11.534 1.00 84.44 72 SER A O 1
ATOM 573 N N . GLU A 1 73 ? 18.132 -5.656 -12.476 1.00 83.62 73 GLU A N 1
ATOM 574 C CA . GLU A 1 73 ? 19.332 -5.915 -13.279 1.00 83.62 73 GLU A CA 1
ATOM 575 C C . GLU A 1 73 ? 19.123 -7.109 -14.233 1.00 83.62 73 GLU A C 1
ATOM 577 O O . GLU A 1 73 ? 18.386 -6.985 -15.212 1.00 83.62 73 GLU A O 1
ATOM 582 N N . ALA A 1 74 ? 19.745 -8.258 -13.956 1.00 87.50 74 ALA A N 1
ATOM 583 C CA . ALA A 1 74 ? 19.581 -9.496 -14.720 1.00 87.50 74 ALA A CA 1
ATOM 584 C C . ALA A 1 74 ? 18.736 -10.560 -13.990 1.00 87.50 74 ALA A C 1
ATOM 586 O O . ALA A 1 74 ? 18.408 -11.590 -14.583 1.00 87.50 74 ALA A O 1
ATOM 587 N N . ASP A 1 75 ? 18.356 -10.314 -12.734 1.00 88.38 75 ASP A N 1
ATOM 588 C CA . ASP A 1 75 ? 17.695 -11.294 -11.879 1.00 88.38 75 ASP A CA 1
ATOM 589 C C . ASP A 1 75 ? 16.175 -11.167 -11.948 1.00 88.38 75 ASP A C 1
ATOM 591 O O . ASP A 1 75 ? 15.605 -10.085 -11.804 1.00 88.38 75 ASP A O 1
ATOM 595 N N . TYR A 1 76 ? 15.493 -12.294 -12.151 1.00 88.69 76 TYR A N 1
ATOM 596 C CA . TYR A 1 76 ? 14.034 -12.358 -12.111 1.00 88.69 76 TYR A CA 1
ATOM 597 C C . TYR A 1 76 ? 13.539 -12.257 -10.664 1.00 88.69 76 TYR A C 1
ATOM 599 O O . TYR A 1 76 ? 13.837 -13.127 -9.845 1.00 88.69 76 TYR A O 1
ATOM 607 N N . ILE A 1 77 ? 12.737 -11.231 -10.370 1.00 86.31 77 ILE A N 1
ATOM 608 C CA . ILE A 1 77 ? 12.248 -10.951 -9.008 1.00 86.31 77 ILE A CA 1
ATOM 609 C C . ILE A 1 77 ? 10.746 -11.183 -8.836 1.00 86.31 77 ILE A C 1
ATOM 611 O O . ILE A 1 77 ? 10.246 -11.214 -7.713 1.00 86.31 77 ILE A O 1
ATOM 615 N N . GLY A 1 78 ? 10.009 -11.398 -9.928 1.00 88.31 78 GLY A N 1
ATOM 616 C CA . GLY A 1 78 ? 8.601 -11.757 -9.841 1.00 88.31 78 GLY A CA 1
ATOM 617 C C . GLY A 1 78 ? 7.801 -11.417 -11.083 1.00 88.31 78 GLY A C 1
ATOM 618 O O . GLY A 1 78 ? 8.333 -11.149 -12.160 1.00 88.31 78 GLY A O 1
ATOM 619 N N . THR A 1 79 ? 6.482 -11.436 -10.921 1.00 91.19 79 THR A N 1
ATOM 620 C CA . THR A 1 79 ? 5.549 -11.098 -11.993 1.00 91.19 79 THR A CA 1
ATOM 621 C C . THR A 1 79 ? 4.513 -10.102 -11.547 1.00 91.19 79 THR A C 1
ATOM 623 O O . THR A 1 79 ? 4.002 -10.197 -10.435 1.00 91.19 79 THR A O 1
ATOM 626 N N . SER A 1 80 ? 4.145 -9.236 -12.477 1.00 90.88 80 SER A N 1
ATOM 627 C CA . SER A 1 80 ? 3.063 -8.278 -12.347 1.00 90.88 80 SER A CA 1
ATOM 628 C C . SER A 1 80 ? 2.039 -8.497 -13.462 1.00 90.88 80 SER A C 1
ATOM 630 O O . SER A 1 80 ? 2.150 -9.428 -14.275 1.00 90.88 80 SER A O 1
ATOM 632 N N . ARG A 1 81 ? 1.016 -7.654 -13.499 1.00 92.00 81 ARG A N 1
ATOM 633 C CA . ARG A 1 81 ? 0.062 -7.581 -14.602 1.00 92.00 81 ARG A CA 1
ATOM 634 C C . ARG A 1 81 ? -0.037 -6.137 -15.052 1.00 92.00 81 ARG A C 1
ATOM 636 O O . ARG A 1 81 ? 0.057 -5.234 -14.233 1.00 92.00 81 ARG A O 1
ATOM 643 N N . ILE A 1 82 ? -0.222 -5.965 -16.347 1.00 93.56 82 ILE A N 1
ATOM 644 C CA . ILE A 1 82 ? -0.558 -4.687 -16.952 1.00 93.56 82 ILE A CA 1
ATOM 645 C C . ILE A 1 82 ? -1.917 -4.849 -17.624 1.00 93.56 82 ILE A C 1
ATOM 647 O O . ILE A 1 82 ? -2.223 -5.932 -18.138 1.00 93.56 82 ILE A O 1
ATOM 651 N N . ASP A 1 83 ? -2.727 -3.802 -17.588 1.00 93.75 83 ASP A N 1
ATOM 652 C CA . ASP A 1 83 ? -3.941 -3.716 -18.391 1.00 93.75 83 ASP A CA 1
ATOM 653 C C . ASP A 1 83 ? -3.604 -3.226 -19.805 1.00 93.75 83 ASP A C 1
ATOM 655 O O . ASP A 1 83 ? -2.436 -3.096 -20.175 1.00 93.75 83 ASP A O 1
ATOM 659 N N . THR A 1 84 ? -4.617 -3.024 -20.645 1.00 94.25 84 THR A N 1
ATOM 660 C CA . THR A 1 84 ? -4.384 -2.401 -21.946 1.00 94.25 84 THR A CA 1
ATOM 661 C C . THR A 1 84 ? -4.181 -0.909 -21.724 1.00 94.25 84 THR A C 1
ATOM 663 O O . THR A 1 84 ? -5.088 -0.263 -21.214 1.00 94.25 84 THR A O 1
ATOM 666 N N . VAL A 1 85 ? -3.022 -0.381 -22.116 1.00 95.38 85 VAL A N 1
ATOM 667 C CA . VAL A 1 85 ? -2.630 1.019 -21.886 1.00 95.38 85 VAL A CA 1
ATOM 668 C C . VAL A 1 85 ? -2.497 1.710 -23.234 1.00 95.38 85 VAL A C 1
ATOM 670 O O . VAL A 1 85 ? -1.649 1.329 -24.048 1.00 95.38 85 VAL A O 1
ATOM 673 N N . ALA A 1 86 ? -3.342 2.699 -23.506 1.00 95.38 86 ALA A N 1
ATOM 674 C CA . ALA A 1 86 ? -3.304 3.466 -24.744 1.00 95.38 86 ALA A CA 1
ATOM 675 C C . ALA A 1 86 ? -2.017 4.310 -24.848 1.00 95.38 86 ALA A C 1
ATOM 677 O O . ALA A 1 86 ? -1.359 4.568 -23.840 1.00 95.38 86 ALA A O 1
ATOM 678 N N . PRO A 1 87 ? -1.615 4.745 -26.055 1.00 95.38 87 PRO A N 1
ATOM 679 C CA . PRO A 1 87 ? -0.556 5.739 -26.195 1.00 95.38 87 PRO A CA 1
ATOM 680 C C . PRO A 1 87 ? -0.825 6.972 -25.323 1.00 95.38 87 PRO A C 1
ATOM 682 O O . PRO A 1 87 ? -1.938 7.493 -25.322 1.00 95.38 87 PRO A O 1
ATOM 685 N N . GLN A 1 88 ? 0.208 7.441 -24.623 1.00 95.81 88 GLN A N 1
ATOM 686 C CA . GLN A 1 88 ? 0.195 8.577 -23.688 1.00 95.81 88 GLN A CA 1
ATOM 687 C C . GLN A 1 88 ? -0.6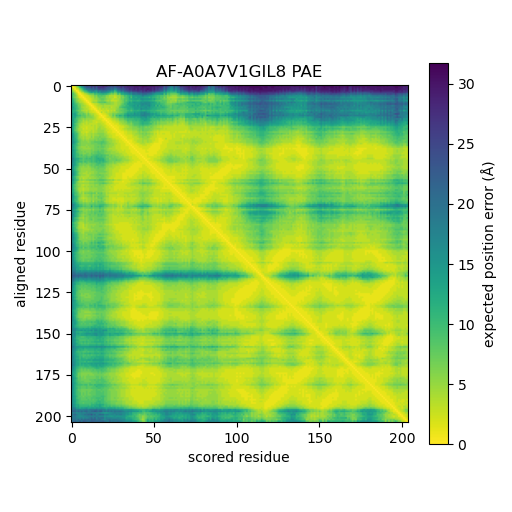42 8.379 -22.414 1.00 95.81 88 GLN A C 1
ATOM 689 O O . GLN A 1 88 ? -0.777 9.310 -21.624 1.00 95.81 88 GLN A O 1
ATOM 694 N N . GLU A 1 89 ? -1.178 7.182 -22.183 1.00 96.69 89 GLU A N 1
ATOM 695 C CA . GLU A 1 89 ? -1.829 6.831 -20.924 1.00 96.69 89 GLU A CA 1
ATOM 696 C C . GLU A 1 89 ? -0.787 6.397 -19.880 1.00 96.69 89 GLU A C 1
ATOM 698 O O . GLU A 1 89 ? 0.226 5.765 -20.205 1.00 96.69 89 GLU A O 1
ATOM 703 N N . GLU A 1 90 ? -1.037 6.756 -18.622 1.00 96.44 90 GLU A N 1
ATOM 704 C CA . GLU A 1 90 ? -0.249 6.301 -17.479 1.00 96.44 90 GLU A CA 1
ATOM 705 C C . GLU A 1 90 ? -0.717 4.927 -17.002 1.00 96.44 90 GLU A C 1
ATOM 707 O O . GLU A 1 90 ? -1.909 4.625 -16.980 1.00 96.44 90 GLU A O 1
ATOM 712 N N . CYS A 1 91 ? 0.220 4.102 -16.542 1.00 95.06 91 CYS A N 1
ATOM 713 C CA . CYS A 1 91 ? -0.112 2.883 -15.818 1.00 95.06 91 CYS A CA 1
ATOM 714 C C . CYS A 1 91 ? 0.839 2.638 -14.648 1.00 95.06 91 CYS A C 1
ATOM 716 O O . CYS A 1 91 ? 2.026 2.972 -14.702 1.00 95.06 91 CYS A O 1
ATOM 718 N N . GLU A 1 92 ? 0.315 2.001 -13.604 1.00 94.38 92 GLU A N 1
ATOM 719 C CA . GLU A 1 92 ? 1.083 1.611 -12.427 1.00 94.38 92 GLU A CA 1
ATOM 720 C C . GLU A 1 92 ? 1.562 0.159 -12.540 1.00 94.38 92 GLU A C 1
ATOM 722 O O . GLU A 1 92 ? 0.798 -0.751 -12.866 1.00 94.38 92 GLU A O 1
ATOM 727 N N . LEU A 1 93 ? 2.831 -0.074 -12.212 1.00 92.69 93 LEU A N 1
ATOM 728 C CA . LEU A 1 93 ? 3.434 -1.399 -12.139 1.00 92.69 93 LEU A CA 1
ATOM 729 C C . LEU A 1 93 ? 4.083 -1.611 -10.775 1.00 92.69 93 LEU A C 1
ATOM 731 O O . LEU A 1 93 ? 4.978 -0.874 -10.365 1.00 92.69 93 LEU A O 1
ATOM 735 N N . PHE A 1 94 ? 3.677 -2.681 -10.097 1.00 91.69 94 PHE A N 1
ATOM 736 C CA . PHE A 1 94 ? 4.353 -3.158 -8.894 1.00 91.69 94 PHE A CA 1
ATOM 737 C C . PHE A 1 94 ? 5.539 -4.036 -9.288 1.00 91.69 94 PHE A C 1
ATOM 739 O O . PHE A 1 94 ? 5.366 -5.073 -9.934 1.00 91.69 94 PHE A O 1
ATOM 746 N N . LEU A 1 95 ? 6.737 -3.605 -8.904 1.00 91.38 95 LEU A N 1
ATOM 747 C CA . LEU A 1 95 ? 8.005 -4.223 -9.285 1.00 91.38 95 LEU A CA 1
ATOM 748 C C . LEU A 1 95 ? 8.480 -5.285 -8.287 1.00 91.38 95 LEU A C 1
ATOM 750 O O . LEU A 1 95 ? 9.413 -6.023 -8.573 1.00 91.38 95 LEU A O 1
ATOM 754 N N . GLY A 1 96 ? 7.816 -5.407 -7.140 1.00 89.50 96 GLY A N 1
ATOM 755 C CA . GLY A 1 96 ? 8.123 -6.415 -6.132 1.00 89.50 96 GLY A CA 1
ATOM 756 C C . GLY A 1 96 ? 8.279 -5.821 -4.742 1.00 89.50 96 GLY A C 1
ATOM 757 O O . GLY A 1 96 ? 8.131 -4.615 -4.542 1.00 89.50 96 GLY A O 1
ATOM 758 N N . ILE A 1 97 ? 8.535 -6.707 -3.784 1.00 92.06 97 ILE A N 1
ATOM 759 C CA . ILE A 1 97 ? 8.764 -6.361 -2.382 1.00 92.06 97 ILE A CA 1
ATOM 760 C C . ILE A 1 97 ? 10.198 -5.861 -2.217 1.00 92.06 97 ILE A C 1
ATOM 762 O O . ILE A 1 97 ? 11.125 -6.463 -2.756 1.00 92.06 97 ILE A O 1
ATOM 766 N N . ASP A 1 98 ? 10.376 -4.815 -1.415 1.00 91.00 98 ASP A N 1
ATOM 767 C CA . ASP A 1 98 ? 11.689 -4.357 -0.963 1.00 91.00 98 ASP A CA 1
ATOM 768 C C . ASP A 1 98 ? 11.710 -4.279 0.568 1.00 91.00 98 ASP A C 1
ATOM 770 O O . ASP A 1 98 ? 11.041 -3.446 1.183 1.00 91.00 98 ASP A O 1
ATOM 774 N N . GLU A 1 99 ? 12.491 -5.155 1.202 1.00 91.31 99 GLU A N 1
ATOM 775 C CA . GLU A 1 99 ? 12.633 -5.191 2.665 1.00 91.31 99 GLU A CA 1
ATOM 776 C C . GLU A 1 99 ? 13.469 -4.026 3.228 1.00 91.31 99 GLU A C 1
ATOM 778 O O . GLU A 1 99 ? 13.572 -3.864 4.449 1.00 91.31 99 GLU A O 1
ATOM 783 N N . GLY A 1 100 ? 14.041 -3.187 2.357 1.00 95.25 100 GLY A N 1
ATOM 784 C CA . GLY A 1 100 ? 14.673 -1.924 2.718 1.00 95.25 100 GLY A CA 1
ATOM 785 C C . GLY A 1 100 ? 13.691 -0.907 3.300 1.00 95.25 100 GLY A C 1
ATOM 786 O O . GLY A 1 100 ? 14.121 -0.021 4.033 1.00 95.25 100 GLY A O 1
ATOM 787 N N . ILE A 1 101 ? 12.386 -1.052 3.053 1.00 97.81 101 ILE A N 1
ATOM 788 C CA . ILE A 1 101 ? 11.340 -0.291 3.742 1.00 97.81 101 ILE A CA 1
ATOM 789 C C . ILE A 1 101 ? 10.569 -1.244 4.654 1.00 97.81 101 ILE A C 1
ATOM 791 O O . ILE A 1 101 ? 9.790 -2.081 4.194 1.00 97.81 101 ILE A O 1
ATOM 795 N N . LYS A 1 102 ? 10.760 -1.114 5.970 1.00 97.94 102 LYS A N 1
ATOM 796 C CA . LYS A 1 102 ? 10.031 -1.938 6.943 1.00 97.94 102 LYS A CA 1
ATOM 797 C C . LYS A 1 102 ? 8.746 -1.255 7.357 1.00 97.94 102 LYS A C 1
ATOM 799 O O . LYS A 1 102 ? 8.765 -0.090 7.747 1.00 97.94 102 LYS A O 1
ATOM 804 N N . VAL A 1 103 ? 7.651 -2.013 7.338 1.00 98.38 103 VAL A N 1
ATOM 805 C CA . VAL A 1 103 ? 6.343 -1.547 7.790 1.00 98.38 103 VAL A CA 1
ATOM 806 C C . VAL A 1 103 ? 5.768 -2.517 8.811 1.00 98.38 103 VAL A C 1
ATOM 808 O O . VAL A 1 103 ? 5.793 -3.735 8.635 1.00 98.38 103 VAL A O 1
ATOM 811 N N . LYS A 1 104 ? 5.237 -1.981 9.908 1.00 98.06 104 LYS A N 1
ATOM 812 C CA . LYS A 1 104 ? 4.648 -2.774 10.985 1.00 98.06 104 LYS A CA 1
ATOM 813 C C . LYS A 1 104 ? 3.355 -2.139 11.457 1.00 98.06 104 LYS A C 1
ATOM 815 O O . LYS A 1 104 ? 3.352 -0.984 11.858 1.00 98.06 104 LYS A O 1
ATOM 820 N N . ARG A 1 105 ? 2.267 -2.908 11.456 1.00 97.81 105 ARG A N 1
ATOM 821 C CA . ARG A 1 105 ? 0.950 -2.480 11.941 1.00 97.81 105 ARG A CA 1
ATOM 822 C C . ARG A 1 105 ? 0.577 -3.232 13.208 1.00 97.81 105 ARG A C 1
ATOM 824 O O . ARG A 1 105 ? 0.541 -4.459 13.214 1.00 97.81 105 ARG A O 1
ATOM 831 N N . GLU A 1 106 ? 0.236 -2.503 14.261 1.00 98.06 106 GLU A N 1
ATOM 832 C CA . GLU A 1 106 ? -0.092 -3.057 15.574 1.00 98.06 106 GLU A CA 1
ATOM 833 C C . GLU A 1 106 ? -1.423 -2.517 16.095 1.00 98.06 106 GLU A C 1
ATOM 835 O O . GLU A 1 106 ? -1.705 -1.323 16.005 1.00 98.06 106 GLU A O 1
ATOM 840 N N . LEU A 1 107 ? -2.244 -3.394 16.682 1.00 97.44 107 LEU A N 1
ATOM 841 C CA . LEU A 1 107 ? -3.414 -2.986 17.460 1.00 97.44 107 LEU A CA 1
ATOM 842 C C . LEU A 1 107 ? -2.945 -2.530 18.845 1.00 97.44 107 LEU A C 1
ATOM 844 O O . LEU A 1 107 ? -2.634 -3.361 19.695 1.00 97.44 107 LEU A O 1
ATOM 848 N N . ILE A 1 108 ? -2.930 -1.221 19.082 1.00 97.31 108 ILE A N 1
ATOM 849 C CA . ILE A 1 108 ? -2.480 -0.645 20.357 1.00 97.31 108 ILE A CA 1
ATOM 850 C C . ILE A 1 108 ? -3.591 -0.611 21.408 1.00 97.31 108 ILE A C 1
ATOM 852 O O . ILE A 1 108 ? -3.326 -0.673 22.608 1.00 97.31 108 ILE A O 1
ATOM 856 N N . SER A 1 109 ? -4.857 -0.515 20.989 1.00 97.38 109 SER A N 1
ATOM 857 C CA . SER A 1 109 ? -5.977 -0.518 21.927 1.00 97.38 109 SER A CA 1
ATOM 858 C C . SER A 1 109 ? -7.261 -1.041 21.306 1.00 97.38 109 SER A C 1
ATOM 860 O O . SER A 1 109 ? -7.610 -0.709 20.175 1.00 97.38 109 SER A O 1
ATOM 862 N N . LYS A 1 110 ? -8.008 -1.810 22.099 1.00 97.00 110 LYS A N 1
ATOM 863 C CA . LYS A 1 110 ? -9.387 -2.197 21.814 1.00 97.00 110 LYS A CA 1
ATOM 864 C C . LYS A 1 110 ? -10.216 -2.015 23.076 1.00 97.00 110 LYS A C 1
ATOM 866 O O . LYS A 1 110 ? -10.052 -2.757 24.043 1.00 97.00 110 LYS A O 1
ATOM 871 N N . LYS A 1 111 ? -11.120 -1.038 23.071 1.00 96.81 111 LYS A N 1
ATOM 872 C CA . LYS A 1 111 ? -11.980 -0.725 24.223 1.00 96.81 111 LYS A CA 1
ATOM 873 C C . LYS A 1 111 ? -13.434 -0.857 23.818 1.00 96.81 111 LYS A C 1
ATOM 875 O O . LYS A 1 111 ? -13.822 -0.370 22.766 1.00 96.81 111 LYS A O 1
ATOM 880 N N . THR A 1 112 ? -14.243 -1.514 24.645 1.00 95.56 112 THR A N 1
ATOM 881 C CA . THR A 1 112 ? -15.692 -1.601 24.426 1.00 95.56 112 THR A CA 1
ATOM 882 C C . THR A 1 112 ? -16.422 -0.940 25.578 1.00 95.56 112 THR A C 1
ATOM 884 O O . THR A 1 112 ? -16.210 -1.299 26.735 1.00 95.56 112 THR A O 1
ATOM 887 N N . LYS A 1 113 ? -17.302 0.004 25.256 1.00 94.81 113 LYS A N 1
ATOM 888 C CA . LYS A 1 113 ? -18.224 0.638 26.196 1.00 94.81 113 LYS A CA 1
ATOM 889 C C . LYS A 1 113 ? -19.644 0.196 25.867 1.00 94.81 113 LYS A C 1
ATOM 891 O O . LYS A 1 113 ? -19.994 -0.018 24.708 1.00 94.81 113 LYS A O 1
ATOM 896 N N . SER A 1 114 ? -20.462 0.022 26.896 1.00 93.50 114 SER A N 1
ATOM 897 C CA . SER A 1 114 ? -21.889 -0.265 26.741 1.00 93.50 114 SER A CA 1
ATOM 898 C C . SER A 1 114 ? -22.679 0.896 27.325 1.00 93.50 114 SER A C 1
ATOM 900 O O . SER A 1 114 ? -22.405 1.311 28.447 1.00 93.50 114 SER A O 1
ATOM 902 N N . SER A 1 115 ? -23.652 1.404 26.574 1.00 90.00 115 SER A N 1
ATOM 903 C CA . SER A 1 115 ? -24.562 2.455 27.032 1.00 90.00 115 SER A CA 1
ATOM 904 C C . SER A 1 115 ? -25.988 2.077 26.644 1.00 90.00 115 SER A C 1
ATOM 906 O O . SER A 1 115 ? -26.348 2.032 25.464 1.00 90.00 115 SER A O 1
ATOM 908 N N . GLY A 1 116 ? -26.790 1.704 27.644 1.00 90.12 116 GLY A N 1
ATOM 909 C CA . GLY A 1 116 ? -28.147 1.195 27.447 1.00 90.12 116 GLY A CA 1
ATOM 910 C C . GLY A 1 116 ? -28.205 0.003 26.479 1.00 90.12 116 GLY A C 1
ATOM 911 O O . GLY A 1 116 ? -27.659 -1.071 26.745 1.00 90.12 116 GLY A O 1
ATOM 912 N N . ARG A 1 117 ? -28.891 0.195 25.344 1.00 91.38 117 ARG A N 1
ATOM 913 C CA . ARG A 1 117 ? -29.070 -0.818 24.283 1.00 91.38 117 ARG A CA 1
ATOM 914 C C . ARG A 1 117 ? -27.973 -0.803 23.212 1.00 91.38 117 ARG A C 1
ATOM 916 O O . ARG A 1 117 ? -28.047 -1.598 22.277 1.00 91.38 117 ARG A O 1
ATOM 923 N N . LYS A 1 118 ? -26.972 0.071 23.326 1.00 93.81 118 LYS A N 1
ATOM 924 C CA . LYS A 1 118 ? -25.877 0.200 22.359 1.00 93.81 118 LYS A CA 1
ATOM 925 C C . LYS A 1 118 ? -24.551 -0.268 22.949 1.00 93.81 118 LYS A C 1
ATOM 927 O O . LYS A 1 118 ? -24.314 -0.174 24.157 1.00 93.81 118 LYS A O 1
ATOM 932 N N . LYS A 1 119 ? -23.683 -0.757 22.072 1.00 94.94 119 LYS A N 1
ATOM 933 C CA . LYS A 1 119 ? -22.267 -0.999 22.328 1.00 94.94 119 LYS A CA 1
ATOM 934 C C . LYS A 1 119 ? -21.453 -0.135 21.381 1.00 94.94 119 LYS A C 1
ATOM 936 O O . LYS A 1 119 ? -21.814 0.006 20.219 1.00 94.94 119 LYS A O 1
ATOM 941 N N . GLU A 1 120 ? -20.358 0.407 21.881 1.00 95.81 120 GLU A N 1
ATOM 942 C CA . GLU A 1 120 ? -19.353 1.077 21.070 1.00 95.81 120 GLU A CA 1
ATOM 943 C C . GLU A 1 120 ? -18.014 0.390 21.310 1.00 95.81 120 GLU A C 1
ATOM 945 O O . GLU A 1 120 ? -17.582 0.248 22.457 1.00 95.81 120 GLU A O 1
ATOM 950 N N . THR A 1 121 ? -17.369 -0.064 20.239 1.00 96.25 121 THR A N 1
ATOM 951 C CA . THR A 1 121 ? -16.010 -0.603 20.292 1.00 96.25 121 THR A CA 1
ATOM 952 C C . THR A 1 121 ? -15.075 0.343 19.553 1.00 96.25 121 THR A C 1
ATOM 954 O O . THR A 1 121 ? -15.245 0.573 18.359 1.00 96.25 121 THR A O 1
ATOM 957 N N . THR A 1 122 ? -14.081 0.869 20.261 1.00 97.44 122 THR A N 1
ATOM 958 C CA . THR A 1 122 ? -13.017 1.708 19.709 1.00 97.44 122 THR A CA 1
ATOM 959 C C . THR A 1 122 ? -11.777 0.864 19.465 1.00 97.44 122 THR A C 1
ATOM 961 O O . THR A 1 122 ? -11.320 0.156 20.370 1.00 97.44 122 THR A O 1
ATOM 964 N N . TYR A 1 123 ? -11.231 0.976 18.261 1.00 97.44 123 TYR A N 1
ATOM 965 C CA . TYR A 1 123 ? -9.962 0.393 17.849 1.00 97.44 123 TYR A CA 1
ATOM 966 C C . TYR A 1 123 ? -8.956 1.514 17.641 1.00 97.44 123 TYR A C 1
ATOM 968 O O . TYR A 1 123 ? -9.292 2.532 17.042 1.00 97.44 123 TYR A O 1
ATOM 976 N N . ALA A 1 124 ? -7.735 1.318 18.119 1.00 97.94 124 ALA A N 1
ATOM 977 C CA . ALA A 1 124 ? -6.612 2.194 17.837 1.00 97.94 124 ALA A CA 1
ATOM 978 C C . ALA A 1 124 ? -5.455 1.350 17.310 1.00 97.94 124 ALA A C 1
ATOM 980 O O . ALA A 1 124 ? -5.112 0.321 17.905 1.00 97.94 124 ALA A O 1
ATOM 981 N N . TYR A 1 125 ? -4.875 1.791 16.202 1.00 98.19 125 TYR A N 1
ATOM 982 C CA . TYR A 1 125 ? -3.761 1.147 15.527 1.00 98.19 125 TYR A CA 1
ATOM 983 C C . TYR A 1 125 ? -2.565 2.088 15.459 1.00 98.19 125 TYR A C 1
ATOM 985 O O . TYR A 1 125 ? -2.720 3.308 15.389 1.00 98.19 125 TYR A O 1
ATOM 993 N N . LYS A 1 126 ? -1.378 1.488 15.458 1.00 98.38 126 LYS A N 1
ATOM 994 C CA . LYS A 1 126 ? -0.104 2.144 15.185 1.00 98.38 126 LYS A CA 1
ATOM 995 C C . LYS A 1 126 ? 0.533 1.488 13.967 1.00 98.38 126 LYS A C 1
ATOM 997 O O . LYS A 1 126 ? 0.566 0.260 13.887 1.00 98.38 126 LYS A O 1
ATOM 1002 N N . ILE A 1 127 ? 1.041 2.298 13.050 1.00 98.50 127 ILE A N 1
ATOM 1003 C CA . ILE A 1 127 ? 1.847 1.885 11.911 1.00 98.50 127 ILE A CA 1
ATOM 1004 C C . ILE A 1 127 ? 3.234 2.498 12.087 1.00 98.50 127 ILE A C 1
ATOM 1006 O O . ILE A 1 127 ? 3.374 3.715 12.160 1.00 98.50 127 ILE A O 1
ATOM 1010 N N . GLU A 1 128 ? 4.254 1.656 12.167 1.00 98.38 128 GLU A N 1
ATOM 1011 C CA . GLU A 1 128 ? 5.655 2.064 12.190 1.00 98.38 128 GLU A CA 1
ATOM 1012 C C . GLU A 1 128 ? 6.262 1.807 10.811 1.00 98.38 128 GLU A C 1
ATOM 1014 O O . GLU A 1 128 ? 6.117 0.712 10.265 1.00 98.38 128 GLU A O 1
ATOM 1019 N N . ILE A 1 129 ? 6.928 2.818 10.258 1.00 98.50 129 ILE A N 1
ATOM 1020 C CA . ILE A 1 129 ? 7.583 2.784 8.952 1.00 98.50 129 ILE A CA 1
ATOM 1021 C C . ILE A 1 129 ? 9.035 3.199 9.146 1.00 98.50 129 ILE A C 1
ATOM 1023 O O . ILE A 1 129 ? 9.298 4.212 9.791 1.00 98.50 129 ILE A O 1
ATOM 1027 N N . GLU A 1 130 ? 9.976 2.450 8.585 1.00 98.38 130 GLU A N 1
ATOM 1028 C CA . GLU A 1 130 ? 11.400 2.766 8.678 1.00 98.38 130 GLU A CA 1
ATOM 1029 C C . GLU A 1 130 ? 12.105 2.532 7.342 1.00 98.38 130 GLU A C 1
ATOM 1031 O O . GLU A 1 130 ? 11.938 1.482 6.714 1.00 98.38 130 GLU A O 1
ATOM 1036 N N . ASN A 1 131 ? 12.899 3.519 6.920 1.00 98.25 131 ASN A N 1
ATOM 1037 C CA . ASN A 1 131 ? 13.688 3.456 5.697 1.00 98.25 131 ASN A CA 1
ATOM 1038 C C . ASN A 1 131 ? 15.121 2.987 6.001 1.00 98.25 131 ASN A C 1
ATOM 1040 O O . ASN A 1 131 ? 15.951 3.760 6.470 1.00 98.25 131 ASN A O 1
ATOM 1044 N N . TYR A 1 132 ? 15.439 1.730 5.700 1.00 97.62 132 TYR A N 1
ATOM 1045 C CA . TYR A 1 132 ? 16.790 1.162 5.811 1.00 97.62 132 TYR A CA 1
ATOM 1046 C C . TYR A 1 132 ? 17.645 1.366 4.553 1.00 97.62 132 TYR A C 1
ATOM 1048 O O . TYR A 1 132 ? 18.811 0.954 4.527 1.00 97.62 132 TYR A O 1
ATOM 1056 N N . LYS A 1 133 ? 17.098 1.991 3.506 1.00 95.88 133 LYS A N 1
ATOM 1057 C CA . LYS A 1 133 ? 17.841 2.304 2.287 1.00 95.88 133 LYS A CA 1
ATOM 1058 C C . LYS A 1 133 ? 18.784 3.484 2.525 1.00 95.88 133 LYS A C 1
ATOM 1060 O O . LYS A 1 133 ? 18.750 4.173 3.545 1.00 95.88 133 LYS A O 1
ATOM 1065 N N . ARG A 1 134 ? 19.693 3.681 1.572 1.00 96.62 134 ARG A N 1
ATOM 1066 C CA . ARG A 1 134 ? 20.698 4.757 1.605 1.00 96.62 134 ARG A CA 1
ATOM 1067 C C . ARG A 1 134 ? 20.195 6.063 1.000 1.00 96.62 134 ARG A C 1
ATOM 1069 O O . ARG A 1 134 ? 20.904 7.061 1.070 1.00 96.62 134 ARG A O 1
ATOM 1076 N N . GLU A 1 135 ? 18.995 6.053 0.434 1.00 96.19 135 GLU A N 1
ATOM 1077 C CA . GLU A 1 135 ? 18.404 7.168 -0.298 1.00 96.19 135 GLU A CA 1
ATOM 1078 C C . GLU A 1 135 ? 17.113 7.640 0.373 1.00 96.19 135 GLU A C 1
ATOM 1080 O O . GLU A 1 135 ? 16.544 6.956 1.229 1.00 96.19 135 GLU A O 1
ATOM 1085 N N . LYS A 1 136 ? 16.688 8.855 0.023 1.00 97.94 136 LYS A N 1
ATOM 1086 C CA . LYS A 1 136 ? 15.392 9.389 0.436 1.00 97.94 136 LYS A CA 1
ATOM 1087 C C . LYS A 1 136 ? 14.318 8.746 -0.430 1.00 97.94 136 LYS A C 1
ATOM 1089 O O . LYS A 1 136 ? 14.400 8.842 -1.647 1.00 97.94 136 LYS A O 1
ATOM 1094 N N . GLU A 1 137 ? 13.290 8.202 0.203 1.00 98.00 137 GLU A N 1
ATOM 1095 C CA . GLU A 1 137 ? 12.247 7.446 -0.487 1.00 98.00 137 GLU A CA 1
ATOM 1096 C C . GLU A 1 137 ? 10.874 8.067 -0.257 1.00 98.00 137 GLU A C 1
ATOM 1098 O O . GLU A 1 137 ? 10.561 8.512 0.853 1.00 98.00 137 GLU A O 1
ATOM 1103 N N . THR A 1 138 ? 10.045 8.091 -1.298 1.00 98.25 138 THR A N 1
ATOM 1104 C CA . THR A 1 138 ? 8.626 8.446 -1.193 1.00 98.25 138 THR A CA 1
ATOM 1105 C C . THR A 1 138 ? 7.818 7.194 -0.884 1.00 98.25 138 THR A C 1
ATOM 1107 O O . THR A 1 138 ? 7.988 6.162 -1.529 1.00 98.25 138 THR A O 1
ATOM 1110 N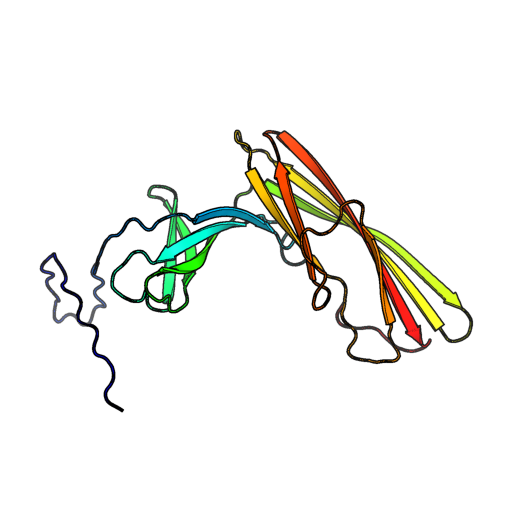 N . ILE A 1 139 ? 6.967 7.271 0.138 1.00 98.25 139 ILE A N 1
ATOM 1111 C CA . ILE A 1 139 ? 6.218 6.135 0.671 1.00 98.25 139 ILE A CA 1
ATOM 1112 C C . ILE A 1 139 ? 4.750 6.531 0.816 1.00 98.25 139 ILE A C 1
ATOM 1114 O O . ILE A 1 139 ? 4.428 7.557 1.421 1.00 98.25 139 ILE A O 1
ATOM 1118 N N . THR A 1 140 ? 3.874 5.672 0.306 1.00 98.31 140 THR A N 1
ATOM 1119 C CA . THR A 1 140 ? 2.423 5.745 0.432 1.00 98.31 140 THR A CA 1
ATOM 1120 C C . THR A 1 140 ? 1.923 4.569 1.274 1.00 98.31 140 THR A C 1
ATOM 1122 O O . THR A 1 140 ? 2.015 3.405 0.880 1.00 98.31 140 THR A O 1
ATOM 1125 N N . ILE A 1 141 ? 1.380 4.869 2.453 1.00 98.25 141 ILE A N 1
ATOM 1126 C CA . ILE A 1 141 ? 0.749 3.901 3.356 1.00 98.25 141 ILE A CA 1
ATOM 1127 C C . ILE A 1 141 ? -0.760 3.967 3.179 1.00 98.25 141 ILE A C 1
ATOM 1129 O O . ILE A 1 141 ? -1.353 5.039 3.297 1.00 98.25 141 ILE A O 1
ATOM 1133 N N . ILE A 1 142 ? -1.373 2.814 2.934 1.00 98.06 142 ILE A N 1
ATOM 1134 C CA . ILE A 1 142 ? -2.813 2.662 2.752 1.00 98.06 142 ILE A CA 1
ATOM 1135 C C . ILE A 1 142 ? -3.348 1.775 3.878 1.00 98.06 142 ILE A C 1
ATOM 1137 O O . ILE A 1 142 ? -2.901 0.644 4.074 1.00 98.06 142 ILE A O 1
ATOM 1141 N N . ASP A 1 143 ? -4.330 2.275 4.613 1.00 96.81 143 ASP A N 1
ATOM 1142 C CA . ASP A 1 143 ? -5.100 1.496 5.582 1.00 96.81 143 ASP A CA 1
ATOM 1143 C C . ASP A 1 143 ? -6.593 1.758 5.373 1.00 96.81 143 ASP A C 1
ATOM 1145 O O . ASP A 1 143 ? -7.006 2.427 4.423 1.00 96.81 143 ASP A O 1
ATOM 1149 N N . GLN A 1 144 ? -7.427 1.194 6.239 1.00 95.25 144 GLN A N 1
ATOM 1150 C CA . GLN A 1 144 ? -8.863 1.358 6.129 1.00 95.25 144 GLN A CA 1
ATOM 1151 C C . GLN A 1 144 ? -9.572 1.306 7.478 1.00 95.25 144 GLN A C 1
ATOM 1153 O O . GLN A 1 144 ? -9.154 0.624 8.417 1.00 95.25 144 GLN A O 1
ATOM 1158 N N . ILE A 1 145 ? -10.730 1.953 7.520 1.00 95.38 145 ILE A N 1
ATOM 1159 C CA . ILE A 1 145 ? -11.768 1.714 8.518 1.00 95.38 145 ILE A CA 1
ATOM 1160 C C . ILE A 1 145 ? -12.909 0.912 7.881 1.00 95.38 145 ILE A C 1
ATOM 1162 O O . ILE A 1 145 ? -13.154 1.032 6.679 1.00 95.38 145 ILE A O 1
ATOM 1166 N N . PRO A 1 146 ? -13.624 0.077 8.651 1.00 94.50 146 PRO A N 1
ATOM 1167 C CA . PRO A 1 146 ? -14.764 -0.659 8.122 1.00 94.50 146 PRO A CA 1
ATOM 1168 C C . PRO A 1 146 ? -15.846 0.277 7.575 1.00 94.50 146 PRO A C 1
ATOM 1170 O O . PRO A 1 146 ? -16.166 1.296 8.184 1.00 94.50 146 PRO A O 1
ATOM 1173 N N . VAL A 1 147 ? -16.475 -0.111 6.469 1.00 93.94 147 VAL A N 1
ATOM 1174 C CA . VAL A 1 147 ? -17.672 0.560 5.951 1.00 93.94 147 VAL A CA 1
ATOM 1175 C C . VAL A 1 147 ? -18.879 -0.301 6.281 1.00 93.94 147 VAL A C 1
ATOM 1177 O O . VAL A 1 147 ? -18.920 -1.487 5.957 1.00 93.94 147 VAL A O 1
ATOM 1180 N N . SER A 1 148 ? -19.862 0.284 6.961 1.00 92.75 148 SER A N 1
ATOM 1181 C CA . SER A 1 148 ? -21.076 -0.442 7.320 1.00 92.75 148 SER A CA 1
ATOM 1182 C C . SER A 1 148 ? -22.035 -0.548 6.137 1.00 92.75 148 SER A C 1
ATOM 1184 O O . SER A 1 148 ? -22.332 0.452 5.490 1.00 92.75 148 SER A O 1
ATOM 1186 N N . GLN A 1 149 ? -22.585 -1.743 5.921 1.00 90.38 149 GLN A N 1
ATOM 1187 C CA . GLN A 1 149 ? -23.740 -1.969 5.041 1.00 90.38 149 GLN A CA 1
ATOM 1188 C C . GLN A 1 149 ? -25.079 -1.951 5.804 1.00 90.38 149 GLN A C 1
ATOM 1190 O O . GLN A 1 149 ? -26.143 -2.000 5.194 1.00 90.38 149 GLN A O 1
ATOM 1195 N N . ASP A 1 150 ? -25.045 -1.871 7.139 1.00 91.44 150 ASP A N 1
ATOM 1196 C CA . ASP A 1 150 ? -26.226 -1.813 8.005 1.00 91.44 150 ASP A CA 1
ATOM 1197 C C . ASP A 1 150 ? -26.347 -0.418 8.631 1.00 91.44 150 ASP A C 1
ATOM 1199 O O . ASP A 1 150 ? -25.448 0.044 9.338 1.00 91.44 150 ASP A O 1
ATOM 1203 N N . SER A 1 151 ? -27.484 0.247 8.424 1.00 90.19 151 SER A N 1
ATOM 1204 C CA . SER A 1 151 ? -27.741 1.601 8.934 1.00 90.19 151 SER A CA 1
ATOM 1205 C C . SER A 1 151 ? -27.745 1.706 10.466 1.00 90.19 151 SER A C 1
ATOM 1207 O O . SER A 1 151 ? -27.595 2.800 11.021 1.00 90.19 151 SER A O 1
ATOM 1209 N N . ARG A 1 152 ? -27.898 0.581 11.176 1.00 91.94 152 ARG A N 1
ATOM 1210 C CA . ARG A 1 152 ? -27.851 0.510 12.646 1.00 91.94 152 ARG A CA 1
ATOM 1211 C C . ARG A 1 152 ? -26.423 0.484 13.184 1.00 91.94 152 ARG A C 1
ATOM 1213 O O . ARG A 1 152 ? -26.241 0.726 14.378 1.00 91.94 152 ARG A O 1
ATOM 1220 N N . ILE A 1 153 ? -25.441 0.171 12.339 1.00 93.88 153 ILE A N 1
ATOM 1221 C CA . ILE A 1 153 ? -24.023 0.159 12.691 1.00 93.88 153 ILE A CA 1
ATOM 1222 C C . ILE A 1 153 ? -23.400 1.454 12.172 1.00 93.88 153 ILE A C 1
ATOM 1224 O O . ILE A 1 153 ? -23.405 1.727 10.974 1.00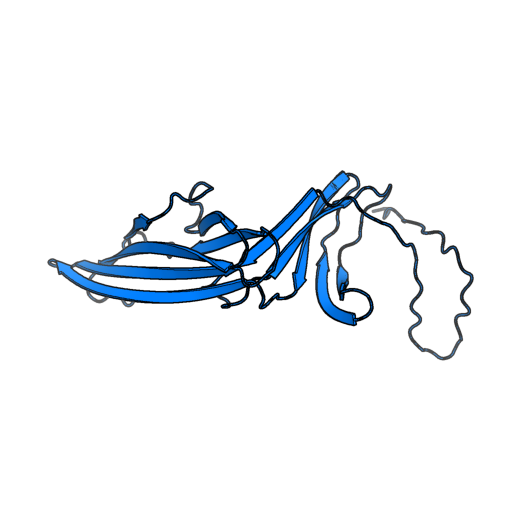 93.88 153 ILE A O 1
ATOM 1228 N N . LYS A 1 154 ? -22.853 2.259 13.082 1.00 94.31 154 LYS A N 1
ATOM 1229 C CA . LYS A 1 154 ? -22.194 3.523 12.742 1.00 94.31 154 LYS A CA 1
ATOM 1230 C C . LYS A 1 154 ? -20.698 3.372 12.941 1.00 94.31 154 LYS A C 1
ATOM 1232 O O . LYS A 1 154 ? -20.259 3.096 14.055 1.00 94.31 154 LYS A O 1
ATOM 1237 N N . VAL A 1 155 ? -19.933 3.577 11.875 1.00 95.81 155 VAL A N 1
ATOM 1238 C CA . VAL A 1 155 ? -18.471 3.631 11.936 1.00 95.81 155 VAL A CA 1
ATOM 1239 C C . VAL A 1 155 ? -18.033 5.086 11.853 1.00 95.81 155 VAL A C 1
ATOM 1241 O O . VAL A 1 155 ? -18.576 5.850 11.055 1.00 95.81 155 VAL A O 1
ATOM 1244 N N . LYS A 1 156 ? -17.082 5.481 12.699 1.00 94.88 156 LYS A N 1
ATOM 1245 C CA . LYS A 1 156 ? -16.512 6.831 12.707 1.00 94.88 156 LYS A CA 1
ATOM 1246 C C . LYS A 1 156 ? -15.003 6.755 12.859 1.00 94.88 156 LYS A C 1
ATOM 1248 O O . LYS A 1 156 ? -14.527 6.131 13.805 1.00 94.88 156 LYS A O 1
ATOM 1253 N N . LEU A 1 157 ? -14.265 7.428 11.979 1.00 95.56 157 LEU A N 1
ATOM 1254 C CA . LEU A 1 157 ? -12.878 7.778 12.274 1.00 95.56 157 LEU A CA 1
ATOM 1255 C C . LEU A 1 157 ? -12.881 8.788 13.429 1.00 95.56 157 LEU A C 1
ATOM 1257 O O . LEU A 1 157 ? -13.685 9.719 13.426 1.00 95.56 157 LEU A O 1
ATOM 1261 N N . LEU A 1 158 ? -12.028 8.570 14.425 1.00 95.06 158 LEU A N 1
ATOM 1262 C CA . LEU A 1 158 ? -11.923 9.434 15.597 1.00 95.06 158 LEU A CA 1
ATOM 1263 C C . LEU A 1 158 ? -10.719 10.362 15.476 1.00 95.06 158 LEU A C 1
ATOM 1265 O O . LEU A 1 158 ? -10.878 11.576 15.450 1.00 95.06 158 LEU A O 1
ATOM 1269 N N . GLU A 1 159 ? -9.526 9.781 15.395 1.00 92.56 159 GLU A N 1
ATOM 1270 C CA . GLU A 1 159 ? -8.265 10.516 15.405 1.00 92.56 159 GLU A CA 1
ATOM 1271 C C . GLU A 1 159 ? -7.257 9.845 14.478 1.00 92.56 159 GLU A C 1
ATOM 1273 O O . GLU A 1 159 ? -7.271 8.624 14.307 1.00 92.56 159 GLU A O 1
ATOM 1278 N N . THR A 1 160 ? -6.383 10.661 13.902 1.00 95.88 160 THR A N 1
ATOM 1279 C CA . THR A 1 160 ? -5.199 10.253 13.154 1.00 95.88 160 THR A CA 1
ATOM 1280 C C . THR A 1 160 ? -4.070 11.214 13.509 1.00 95.88 160 THR A C 1
ATOM 1282 O O . THR A 1 160 ? -4.298 12.423 13.518 1.00 95.88 160 THR A O 1
ATOM 1285 N N . SER A 1 161 ? -2.878 10.704 13.831 1.00 96.38 161 SER A N 1
ATOM 1286 C CA . SER A 1 161 ? -1.722 11.553 14.171 1.00 96.38 161 SER A CA 1
ATOM 1287 C C . SER A 1 161 ? -1.307 12.446 13.008 1.00 96.38 161 SER A C 1
ATOM 1289 O O . SER A 1 161 ? -0.867 13.575 13.206 1.00 96.38 161 SER A O 1
ATOM 1291 N N . ASP A 1 162 ? -1.486 11.937 11.791 1.00 95.69 162 ASP A N 1
ATOM 1292 C CA . ASP A 1 162 ? -1.121 12.600 10.553 1.00 95.69 162 ASP A CA 1
ATOM 1293 C C . ASP A 1 162 ? -2.368 12.770 9.692 1.00 95.69 162 ASP A C 1
ATOM 1295 O O . ASP A 1 162 ? -3.191 11.854 9.567 1.00 95.69 162 ASP A O 1
ATOM 1299 N N . LYS A 1 163 ? -2.510 13.944 9.073 1.00 94.44 163 LYS A N 1
ATOM 1300 C CA . LYS A 1 163 ? -3.612 14.201 8.149 1.00 94.44 163 LYS A CA 1
ATOM 1301 C C . LYS A 1 163 ? -3.473 13.276 6.926 1.00 94.44 163 LYS A C 1
ATOM 1303 O O . LYS A 1 163 ? -2.387 13.235 6.345 1.00 94.44 163 LYS A O 1
ATOM 1308 N N . PRO A 1 164 ? -4.539 12.563 6.518 1.00 95.75 164 PRO A N 1
ATOM 1309 C CA . PRO A 1 164 ? -4.538 11.809 5.272 1.00 95.75 164 PRO A CA 1
ATOM 1310 C C . PRO A 1 164 ? -4.242 12.726 4.084 1.00 95.75 164 PRO A C 1
ATOM 1312 O O . PRO A 1 164 ? -4.648 13.892 4.070 1.00 95.75 164 PRO A O 1
ATOM 1315 N N . THR A 1 165 ? -3.514 12.207 3.100 1.00 96.19 165 THR A N 1
ATOM 1316 C CA . THR A 1 165 ? -3.113 12.976 1.913 1.00 96.19 165 THR A CA 1
ATOM 1317 C C . THR A 1 165 ? -4.285 13.207 0.960 1.00 96.19 165 THR A C 1
ATOM 1319 O O . THR A 1 165 ? -4.323 14.224 0.275 1.00 96.19 165 THR A O 1
ATOM 1322 N N . GLU A 1 166 ? -5.252 12.293 0.955 1.00 93.19 166 GLU A N 1
ATOM 1323 C CA . GLU A 1 166 ? -6.469 12.343 0.143 1.00 93.19 166 GLU A CA 1
ATOM 1324 C C . GLU A 1 166 ? -7.713 12.358 1.042 1.00 93.19 166 GLU A C 1
ATOM 1326 O O . GLU A 1 166 ? -7.644 12.044 2.237 1.00 93.19 166 GLU A O 1
ATOM 1331 N N . GLU A 1 167 ? -8.864 12.714 0.469 1.00 92.38 167 GLU A N 1
ATOM 1332 C CA . GLU A 1 167 ? -10.145 12.552 1.155 1.00 92.38 167 GLU A CA 1
ATOM 1333 C C . GLU A 1 167 ? -10.440 11.067 1.403 1.00 92.38 167 GLU A C 1
ATOM 1335 O O . GLU A 1 167 ? -10.118 10.192 0.600 1.00 92.38 167 GLU A O 1
ATOM 1340 N N . ILE A 1 168 ? -11.036 10.771 2.558 1.00 92.75 168 ILE A N 1
ATOM 1341 C CA . ILE A 1 168 ? -11.363 9.396 2.935 1.00 92.75 168 ILE A CA 1
ATOM 1342 C C . ILE A 1 168 ? -12.612 8.973 2.171 1.00 92.75 168 ILE A C 1
ATOM 1344 O O . ILE A 1 168 ? -13.737 9.300 2.555 1.00 92.75 168 ILE A O 1
ATOM 1348 N N . GLU A 1 169 ? -12.408 8.180 1.130 1.00 91.88 169 GLU A N 1
ATOM 1349 C CA . GLU A 1 169 ? -13.472 7.573 0.342 1.00 91.88 169 GLU A CA 1
ATOM 1350 C C . GLU A 1 169 ? -13.570 6.078 0.640 1.00 91.88 169 GLU A C 1
ATOM 1352 O O . GLU A 1 169 ? -12.568 5.378 0.773 1.00 91.88 169 GLU A O 1
ATOM 1357 N N . GLN A 1 170 ? -14.800 5.574 0.795 1.00 91.69 170 GLN A N 1
ATOM 1358 C CA . GLN A 1 170 ? -15.072 4.149 1.046 1.00 91.69 170 GLN A CA 1
ATOM 1359 C C . GLN A 1 170 ? -14.259 3.550 2.215 1.00 91.69 170 GLN A C 1
ATOM 1361 O O . GLN A 1 170 ? -13.926 2.366 2.227 1.00 91.69 170 GLN A O 1
ATOM 1366 N N . GLY A 1 171 ? -13.960 4.372 3.225 1.00 93.31 171 GLY A N 1
ATOM 1367 C CA . GLY A 1 171 ? -13.204 3.967 4.408 1.00 93.31 171 GLY A CA 1
ATOM 1368 C C . GLY A 1 171 ? -11.703 3.789 4.178 1.00 93.31 171 GLY A C 1
ATOM 1369 O O . GLY A 1 171 ? -11.027 3.366 5.110 1.00 93.31 171 GLY A O 1
ATOM 1370 N N . ILE A 1 172 ? -11.169 4.110 2.997 1.00 96.62 172 ILE A N 1
ATOM 1371 C CA . ILE A 1 172 ? -9.737 4.032 2.690 1.00 96.62 172 ILE A CA 1
ATOM 1372 C C . ILE A 1 172 ? -9.034 5.280 3.229 1.00 96.62 172 ILE A C 1
ATOM 1374 O O . ILE A 1 172 ? -9.484 6.403 3.017 1.00 96.62 172 ILE A O 1
ATOM 1378 N N . ILE A 1 173 ? -7.913 5.081 3.920 1.00 96.88 173 ILE A N 1
ATOM 1379 C CA . ILE A 1 173 ? -7.077 6.158 4.449 1.00 96.88 173 ILE A CA 1
ATOM 1380 C C . ILE A 1 173 ? -5.688 6.027 3.839 1.00 96.88 173 ILE A C 1
ATOM 1382 O O . ILE A 1 173 ? -5.081 4.958 3.909 1.00 96.88 173 ILE A O 1
ATOM 1386 N N . LYS A 1 174 ? -5.182 7.115 3.254 1.00 97.69 174 LYS A N 1
ATOM 1387 C CA . LYS A 1 174 ? -3.859 7.156 2.629 1.00 97.69 174 LYS A CA 1
ATOM 1388 C C . LYS A 1 174 ? -2.986 8.230 3.258 1.00 97.69 174 LYS A C 1
ATOM 1390 O O . LYS A 1 174 ? -3.426 9.366 3.432 1.00 97.69 174 LYS A O 1
ATOM 1395 N N . TRP A 1 175 ? -1.733 7.884 3.521 1.00 98.12 175 TRP A N 1
ATOM 1396 C CA . TRP A 1 175 ? -0.694 8.826 3.921 1.00 98.12 175 TRP A CA 1
ATOM 1397 C C . TRP A 1 175 ? 0.492 8.698 2.985 1.00 98.12 175 TRP A C 1
ATOM 1399 O O . TRP A 1 175 ? 1.089 7.630 2.881 1.00 98.12 175 TRP A O 1
ATOM 1409 N N . ARG A 1 176 ? 0.850 9.806 2.351 1.00 97.81 176 ARG A N 1
ATOM 1410 C CA . ARG A 1 176 ? 1.987 9.923 1.453 1.00 97.81 176 ARG A CA 1
ATOM 1411 C C . ARG A 1 176 ? 2.996 10.906 2.027 1.00 97.81 176 ARG A C 1
ATOM 1413 O O . ARG A 1 176 ? 2.654 12.042 2.357 1.00 97.81 176 ARG A O 1
ATOM 1420 N N . PHE A 1 177 ? 4.235 10.461 2.171 1.00 98.00 177 PHE A N 1
ATOM 1421 C CA . PHE A 1 177 ? 5.326 11.242 2.754 1.00 98.00 177 PHE A CA 1
ATOM 1422 C C . PHE A 1 177 ? 6.670 10.760 2.205 1.00 98.00 177 PHE A C 1
ATOM 1424 O O . PHE A 1 177 ? 6.744 9.781 1.469 1.00 98.00 177 PHE A O 1
ATOM 1431 N N . SER A 1 178 ? 7.750 11.466 2.532 1.00 98.00 178 SER A N 1
ATOM 1432 C CA . SER A 1 178 ? 9.106 11.004 2.228 1.00 98.00 178 SER A CA 1
ATOM 1433 C C . SER A 1 178 ? 9.874 10.714 3.507 1.00 98.00 178 SER A C 1
ATOM 1435 O O . SER A 1 178 ? 9.728 11.472 4.463 1.00 98.00 178 SER A O 1
ATOM 1437 N N . LEU A 1 179 ? 10.707 9.674 3.496 1.00 98.25 179 LEU A N 1
ATOM 1438 C CA . LEU A 1 179 ? 11.626 9.343 4.586 1.00 98.25 179 LEU A CA 1
ATOM 1439 C C . LEU A 1 179 ? 13.071 9.401 4.103 1.00 98.25 179 LEU A C 1
ATOM 1441 O O . LEU A 1 179 ? 13.423 8.802 3.084 1.00 98.25 179 LEU A O 1
ATOM 1445 N N . LEU A 1 180 ? 13.915 10.098 4.853 1.00 98.50 180 LEU A N 1
ATOM 1446 C CA . LEU A 1 180 ? 15.362 10.086 4.687 1.00 98.50 180 LEU A CA 1
ATOM 1447 C C . LEU A 1 180 ? 15.952 8.712 5.064 1.00 98.50 180 LEU A C 1
ATOM 1449 O O . LEU A 1 180 ? 15.291 7.901 5.721 1.00 98.50 180 LEU A O 1
ATOM 1453 N N . PRO A 1 181 ? 17.212 8.439 4.683 1.00 98.06 181 PRO A N 1
ATOM 1454 C CA . PRO A 1 181 ? 17.910 7.230 5.108 1.00 98.06 181 PRO A CA 1
ATOM 1455 C C . PRO A 1 181 ? 17.911 7.080 6.634 1.00 98.06 181 PRO A C 1
ATOM 1457 O O . PRO A 1 181 ? 18.282 8.013 7.349 1.00 98.06 181 PRO A O 1
ATOM 1460 N N . LYS A 1 182 ? 17.556 5.888 7.125 1.00 95.56 182 LYS A N 1
ATOM 1461 C CA . LYS A 1 182 ? 17.432 5.524 8.553 1.00 95.56 182 LYS A CA 1
ATOM 1462 C C . LYS A 1 182 ? 16.357 6.293 9.324 1.00 95.56 182 LYS A C 1
ATOM 1464 O O . LYS A 1 182 ? 16.311 6.213 10.551 1.00 95.56 182 LYS A O 1
ATOM 1469 N N . GLU A 1 183 ? 15.508 7.053 8.638 1.00 98.19 183 GLU A N 1
ATOM 1470 C CA . GLU A 1 183 ? 14.403 7.749 9.281 1.00 98.19 183 GLU A CA 1
ATOM 1471 C C . GLU A 1 183 ? 13.270 6.768 9.599 1.00 98.19 183 GLU A C 1
ATOM 1473 O O . GLU A 1 183 ? 12.927 5.890 8.799 1.00 98.19 183 GLU A O 1
ATOM 1478 N N . LYS A 1 184 ? 12.679 6.948 10.782 1.00 97.94 184 LYS A N 1
ATOM 1479 C CA . LYS A 1 184 ? 11.488 6.235 11.233 1.00 97.94 184 LYS A CA 1
ATOM 1480 C C . LYS A 1 184 ? 10.327 7.215 11.342 1.00 97.94 184 LYS A C 1
ATOM 1482 O O . LYS A 1 184 ? 10.483 8.305 11.888 1.00 97.94 184 LYS A O 1
ATOM 1487 N N . LYS A 1 185 ? 9.150 6.787 10.898 1.00 98.19 185 LYS A N 1
ATOM 1488 C CA . LYS A 1 185 ? 7.884 7.489 11.098 1.00 98.19 185 LYS A CA 1
ATOM 1489 C C . LYS A 1 185 ? 6.874 6.572 11.770 1.00 98.19 185 LYS A C 1
ATOM 1491 O O . LYS A 1 185 ? 6.830 5.368 11.524 1.00 98.19 185 LYS A O 1
ATOM 1496 N N . GLU A 1 186 ? 6.064 7.166 12.628 1.00 98.25 186 GLU A N 1
ATOM 1497 C CA . GLU A 1 186 ? 4.952 6.507 13.292 1.00 98.25 186 GLU A CA 1
ATOM 1498 C C . GLU A 1 186 ? 3.661 7.220 12.901 1.00 98.25 186 GLU A C 1
ATOM 1500 O O . GLU A 1 186 ? 3.600 8.446 12.946 1.00 98.25 186 GLU A O 1
ATOM 1505 N N . ILE A 1 187 ? 2.651 6.448 12.508 1.00 98.12 187 ILE A N 1
ATOM 1506 C CA . ILE A 1 187 ? 1.298 6.929 12.241 1.00 98.12 187 ILE A CA 1
ATOM 1507 C C . ILE A 1 187 ? 0.361 6.178 13.173 1.00 98.12 187 ILE A C 1
ATOM 1509 O O . ILE A 1 187 ? 0.360 4.948 13.209 1.00 98.12 187 ILE A O 1
ATOM 1513 N N . THR A 1 188 ? -0.466 6.900 13.914 1.00 98.12 188 THR A N 1
ATOM 1514 C CA . THR A 1 188 ? -1.539 6.298 14.705 1.00 98.12 188 THR A CA 1
ATOM 1515 C C . THR A 1 188 ? -2.881 6.731 14.158 1.00 98.12 188 THR A C 1
ATOM 1517 O O . THR A 1 188 ? -3.044 7.864 13.716 1.00 98.12 188 THR A O 1
ATOM 1520 N N . PHE A 1 189 ? -3.855 5.829 14.184 1.00 97.88 189 PHE A N 1
ATOM 1521 C CA . PHE A 1 189 ? -5.233 6.173 13.865 1.00 97.88 189 PHE A CA 1
ATOM 1522 C C . PHE A 1 189 ? -6.201 5.334 14.693 1.00 97.88 189 PHE A C 1
ATOM 1524 O O . PHE A 1 189 ? -5.895 4.214 15.114 1.00 97.88 189 PHE A O 1
ATOM 1531 N N . SER A 1 190 ? -7.386 5.877 14.944 1.00 97.69 190 SER A N 1
ATOM 1532 C CA . SER A 1 190 ? -8.419 5.200 15.715 1.00 97.69 190 SER A CA 1
ATOM 1533 C C . SER A 1 190 ? -9.807 5.432 15.147 1.00 97.69 190 SER A C 1
ATOM 1535 O O . SER A 1 190 ? -10.118 6.497 14.620 1.00 97.69 190 SER A O 1
ATOM 1537 N N . PHE A 1 191 ? -10.663 4.425 15.270 1.00 96.94 191 PHE A N 1
ATOM 1538 C CA . PHE A 1 191 ? -12.049 4.484 14.826 1.00 96.94 191 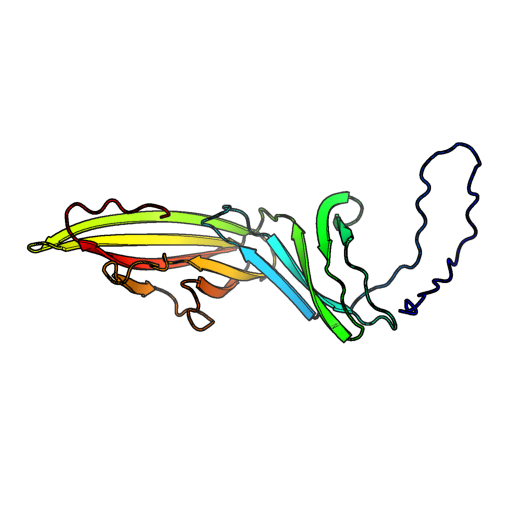PHE A CA 1
ATOM 1539 C C . PHE A 1 191 ? -12.966 3.787 15.828 1.00 96.94 191 PHE A C 1
ATOM 1541 O O . PHE A 1 191 ? -12.553 2.860 16.534 1.00 96.94 191 PHE A O 1
ATOM 1548 N N . SER A 1 192 ? -14.223 4.223 15.892 1.00 96.88 192 SER A N 1
ATOM 1549 C CA . SER A 1 192 ? -15.260 3.551 16.667 1.00 96.88 192 SER A CA 1
ATOM 1550 C C . SER A 1 192 ? -16.304 2.891 15.785 1.00 96.88 192 SER A C 1
ATOM 1552 O O . SER A 1 192 ? -16.608 3.340 14.680 1.00 96.88 192 SER A O 1
ATOM 1554 N N . ILE A 1 193 ? -16.841 1.790 16.303 1.00 96.44 193 ILE A N 1
ATOM 1555 C CA . ILE A 1 193 ? -17.984 1.078 15.748 1.00 96.44 193 ILE A CA 1
ATOM 1556 C C . ILE A 1 193 ? -19.069 1.070 16.821 1.00 96.44 193 ILE A C 1
ATOM 1558 O O . ILE A 1 193 ? -18.928 0.391 17.841 1.00 96.44 193 ILE A O 1
ATOM 1562 N N . GLU A 1 194 ? -20.148 1.811 16.590 1.00 95.50 194 GLU A N 1
ATOM 1563 C CA . GLU A 1 194 ? -21.363 1.790 17.407 1.00 95.50 194 GLU A CA 1
ATOM 1564 C C . GLU A 1 194 ? -22.371 0.809 16.796 1.00 95.50 194 GLU A C 1
ATOM 1566 O O . GLU A 1 194 ? -22.664 0.880 15.605 1.00 95.50 194 GLU A O 1
ATOM 1571 N N . TYR A 1 195 ? -22.917 -0.102 17.604 1.00 95.00 195 TYR A N 1
ATOM 1572 C CA . TYR A 1 195 ? -23.866 -1.125 17.160 1.00 95.00 195 TYR A CA 1
ATOM 1573 C C . TYR A 1 195 ? -24.859 -1.530 18.267 1.00 95.00 195 TYR A C 1
ATOM 1575 O O . TYR A 1 195 ? -24.575 -1.367 19.461 1.00 95.00 195 TYR A O 1
ATOM 1583 N N . PRO A 1 196 ? -26.044 -2.071 17.920 1.00 93.62 196 PRO A N 1
ATOM 1584 C CA . PRO A 1 196 ? -27.009 -2.546 18.908 1.00 93.62 196 PRO A CA 1
ATOM 1585 C C . PRO A 1 196 ? -26.487 -3.748 19.706 1.00 93.62 196 PRO A C 1
ATOM 1587 O O . PRO A 1 196 ? -25.779 -4.621 19.197 1.00 93.62 196 PRO A O 1
ATOM 1590 N N . ARG A 1 197 ? -26.882 -3.840 20.977 1.00 87.94 197 ARG A N 1
ATOM 1591 C CA . ARG A 1 197 ? -26.558 -4.989 21.828 1.00 87.94 197 ARG A CA 1
ATOM 1592 C C . ARG A 1 197 ? -27.215 -6.258 21.269 1.00 87.94 197 ARG A C 1
ATOM 1594 O O . ARG A 1 197 ? -28.378 -6.237 20.889 1.00 87.94 197 ARG A O 1
ATOM 1601 N N . GLY A 1 198 ? -26.467 -7.361 21.244 1.00 83.81 198 GLY A N 1
ATOM 1602 C CA . GLY A 1 198 ? -26.927 -8.645 20.697 1.00 83.81 198 GLY A CA 1
ATOM 1603 C C . GLY A 1 198 ? -26.604 -8.852 19.214 1.00 83.81 198 GLY A C 1
ATOM 1604 O O . GLY A 1 198 ? -26.706 -9.974 18.733 1.00 83.81 198 GLY A O 1
ATOM 1605 N N . VAL A 1 199 ? -26.141 -7.815 18.506 1.00 85.88 199 VAL A N 1
ATOM 1606 C CA . VAL A 1 199 ? -25.635 -7.948 17.134 1.00 85.88 199 VAL A CA 1
ATOM 1607 C C . VAL A 1 199 ? -24.190 -8.445 17.165 1.00 85.88 199 VAL A C 1
ATOM 1609 O O . VAL A 1 199 ? -23.354 -7.919 17.906 1.00 85.88 199 VAL A O 1
ATOM 1612 N N . ARG A 1 200 ? -23.891 -9.465 16.356 1.00 82.69 200 ARG A N 1
ATOM 1613 C CA . ARG A 1 200 ? -22.526 -9.943 16.116 1.00 82.69 200 ARG A CA 1
ATOM 1614 C C . ARG A 1 200 ? -21.963 -9.227 14.893 1.00 82.69 200 ARG A C 1
ATOM 1616 O O . ARG A 1 200 ? -22.524 -9.340 13.811 1.00 82.69 200 ARG A O 1
ATOM 1623 N N . ILE A 1 201 ? -20.850 -8.525 15.072 1.00 84.31 201 ILE A N 1
ATOM 1624 C CA . ILE A 1 201 ? -20.126 -7.877 13.976 1.00 84.31 201 ILE A CA 1
ATOM 1625 C C . ILE A 1 201 ? -19.208 -8.909 13.311 1.00 84.31 201 ILE A C 1
ATOM 1627 O O . ILE A 1 201 ? -18.528 -9.669 14.006 1.00 84.31 201 ILE A O 1
ATOM 1631 N N . GLN A 1 202 ? -19.211 -8.952 11.981 1.00 83.00 202 GLN A N 1
ATOM 1632 C CA . GLN A 1 202 ? -18.339 -9.789 11.153 1.00 83.00 202 GLN A CA 1
ATOM 1633 C C . GLN A 1 202 ? -17.654 -8.915 10.090 1.00 83.00 202 GLN A C 1
ATOM 1635 O O . GLN A 1 202 ? -18.146 -7.829 9.796 1.00 83.00 202 GLN A O 1
ATOM 1640 N N . GLY A 1 203 ? -16.530 -9.379 9.533 1.00 76.88 203 GLY A N 1
ATOM 1641 C CA . GLY A 1 203 ? -15.813 -8.670 8.461 1.00 76.88 203 GLY A CA 1
ATOM 1642 C C . GLY A 1 203 ? -14.904 -7.518 8.916 1.00 76.88 203 GLY A C 1
ATOM 1643 O O . GLY A 1 203 ? -14.657 -6.606 8.133 1.00 76.88 203 GLY A O 1
ATOM 1644 N N . LEU A 1 204 ? -14.429 -7.547 10.168 1.00 76.44 204 LEU A N 1
ATOM 1645 C CA . LEU A 1 204 ? -13.442 -6.597 10.706 1.00 76.44 204 LEU A CA 1
ATOM 1646 C C . LEU A 1 204 ? -12.013 -6.991 10.330 1.00 76.44 204 LEU A C 1
ATOM 1648 O O . LEU A 1 204 ? -11.696 -8.188 10.486 1.00 76.44 204 LEU A O 1
#

Mean predicted aligned error: 6.39 Å

Nearest PDB structures (foldseek):
  7dda-assembly1_A  TM=1.949E-01  e=7.092E-03  Shrimp white spot syndrome virus
  5ta5-assembly3_B-2  TM=3.605E-01  e=6.031E-01  Bacteroides uniformis
  5ta5-assembly3_A  TM=2.464E-01  e=3.576E-01  Bacteroides uniformis
  3ejv-assembly1_A  TM=2.339E-01  e=1.905E+00  Novosphingobium aromaticivorans DSM 12444
  8t6n-assembly1_F  TM=3.301E-01  e=9.629E+00  synthetic construct

Solvent-accessible surface area (backbone atoms only — not comparable to full-atom values): 12165 Å² total; per-residue (Å²): 132,87,75,85,81,83,84,81,76,56,84,66,92,78,88,82,70,95,76,86,65,93,83,85,79,78,62,80,88,82,88,62,52,74,76,42,75,34,34,41,29,40,49,88,84,40,54,54,24,28,40,34,36,33,31,34,34,78,48,100,53,62,46,69,56,42,83,39,78,30,62,58,92,91,44,80,66,48,72,38,62,45,63,69,37,48,55,74,33,74,49,72,40,62,62,37,78,42,82,45,38,44,43,47,66,44,81,76,42,79,50,76,50,78,57,93,66,33,32,37,40,37,41,29,38,38,37,41,38,35,27,68,40,90,54,72,43,43,39,35,44,40,51,70,52,77,72,68,92,46,92,71,39,47,61,42,82,73,51,56,77,57,80,54,72,56,81,72,55,91,35,39,43,38,41,67,50,73,38,47,52,71,35,72,50,78,43,39,40,29,34,36,41,35,33,52,64,92,67,81,88,77,91,127

Radius of gyration: 23.4 Å; Cα contacts (8 Å, |Δi|>4): 430; chains: 1; bounding box: 50×44×66 Å

Sequence (204 aa):
ERGVSVVFNIKKRENILSDNTPHKTTIDVKRLSLAELEYSSVPRLSPYAYLKATIINDTDYPLLAGKVNVFSEADYIGTSRIDTVAPQEECELFLGIDEGIKVKRELISKKTKSSGRKKETTYAYKIEIENYKREKETITIIDQIPVSQDSRIKVKLLETSDKPTEEIEQGIIKWRFSLLPKEKKEITFSFSIEYPRGVRIQGL

Secondary structure (DSSP, 8-state):
----------SS-----SS-------------EEEEEEEEE-TTT-SEEEEEEEEE--SSSPBPSEEEEEEETTEEEEEEEE--B-TT-EEEEEEEEEEEEEEEEEEEEEEEEEETTEEEEEEEEEEEEEE-SSS-EEEEEEEE-PPPSSTT-EEEEEEESS--SS---TTEEEEEEEE-TT-EEEEEEEEEEEEETTPPP---

Foldseek 3Di:
DDDDDDDADQPDDDDDDPPPDDDDGDRDDDDWDFPDWAWEDAVVVPQFTWIKTKTFQQDPAWDDWDKDFADDPNHTAGIWTDHTAGHRGIDMTTRHTDPQKTKHKDFPDWDWDDDVFKIKIKTKMKIKIWGQDQAKGKYKYKYFDDDDPDPQKDKFWDDKPDQFPDDQDNRIGMDIDIAHHGDMDMMMTMMMIMHGPPDDDDDD

pLDDT: mean 92.19, std 8.3, range [40.12, 98.5]